Protein AF-0000000084930238 (afdb_homodimer)

Secondary structure (DSSP, 8-state):
-------HHHHHHHHHTT---B-HHHHHHHHHTT--EEEE---HHHHHHH-B-TTPEE--GGGHHHHH-TT-TT--TT---TT--EEEE-SSSSHHHHHHHHHHTTT-TT-EEBTTHHHHHHHTT---BPPPP--/-------HHHHHHHHHTT---B-HHHHHHHHHTT--EEEE---HHHHHHH-B-TTPEE--GGGHHHHH-TT-TT--TT---TT--EEEE-SSSSHHHHHHHHHHTTT-TT-EEBTTHHHHHHHTT---BPPPP--

Nearest PDB structures (foldseek):
  2hhg-assembly1_A  TM=8.631E-01  e=2.152E-12  Rhodopseudomonas palustris CGA009
  6mxv-assembly1_A  TM=8.198E-01  e=5.309E-11  Francisella tularensis subsp. tularensis SCHU S4
  3tp9-assembly1_B  TM=8.780E-01  e=3.633E-07  Alicyclobacillus acidocaldarius subsp. acidocaldarius DSM 446
  5ve4-assembly1_A  TM=8.099E-01  e=4.363E-06  Paraburkholderia phytofirmans PsJN
  1yt8-assembly1_A  TM=7.960E-01  e=1.840E-05  Pseudomonas aeruginosa

Organism: Streptomyces venezuelae (strain ATCC 10712 / CBS 650.69 / DSM 40230 / JCM 4526 / NBRC 13096 / PD 04745) (NCBI:txid953739)

Structure (mmCIF, N/CA/C/O backbone):
data_AF-0000000084930238-model_v1
#
loop_
_entity.id
_entity.type
_entity.pdbx_description
1 polymer 'Rhodanese-related sulfurtransferase'
#
loop_
_atom_site.group_PDB
_atom_site.id
_atom_site.type_symbol
_atom_site.label_atom_id
_atom_site.label_alt_id
_atom_site.label_comp_id
_atom_site.label_asym_id
_atom_site.label_entity_id
_atom_site.label_seq_id
_atom_site.pdbx_PDB_ins_code
_atom_site.Cartn_x
_atom_site.Cartn_y
_atom_site.Cartn_z
_atom_site.occupancy
_atom_site.B_iso_or_equiv
_atom_site.auth_seq_id
_atom_site.auth_comp_id
_atom_site.auth_asym_id
_atom_site.auth_atom_id
_atom_site.pdbx_PDB_model_num
ATOM 1 N N . MET A 1 1 ? -4.645 -22.859 14.453 1 37.03 1 MET A N 1
ATOM 2 C CA . MET A 1 1 ? -5.664 -21.953 14.984 1 37.03 1 MET A CA 1
ATOM 3 C C . MET A 1 1 ? -6.312 -21.156 13.859 1 37.03 1 MET A C 1
ATOM 5 O O . MET A 1 1 ? -5.629 -20.688 12.945 1 37.03 1 MET A O 1
ATOM 9 N N . SER A 1 2 ? -7.496 -21.484 13.539 1 46.19 2 SER A N 1
ATOM 10 C CA . SER A 1 2 ? -8.258 -20.906 12.438 1 46.19 2 SER A CA 1
ATOM 11 C C . SER A 1 2 ? -8.07 -19.391 12.375 1 46.19 2 SER A C 1
ATOM 13 O O . SER A 1 2 ? -8.336 -18.688 13.344 1 46.19 2 SER A O 1
ATOM 15 N N . GLU A 1 3 ? -7.121 -18.891 11.758 1 64 3 GLU A N 1
ATOM 16 C CA . GLU A 1 3 ? -6.945 -17.453 11.734 1 64 3 GLU A CA 1
ATOM 17 C C . GLU A 1 3 ? -8.258 -16.734 11.414 1 64 3 GLU A C 1
ATOM 19 O O . GLU A 1 3 ? -8.961 -17.125 10.477 1 64 3 GLU A O 1
ATOM 24 N N . ALA A 1 4 ? -8.82 -16 12.305 1 80 4 ALA A N 1
ATOM 25 C CA . ALA A 1 4 ? -10.109 -15.297 12.25 1 80 4 ALA A CA 1
ATOM 26 C C . ALA A 1 4 ? -10.297 -14.602 10.906 1 80 4 ALA A C 1
ATOM 28 O O . ALA A 1 4 ? -9.359 -14.023 10.359 1 80 4 ALA A O 1
ATOM 29 N N . ARG A 1 5 ? -11.328 -14.977 10.234 1 94.5 5 ARG A N 1
ATOM 30 C CA . ARG A 1 5 ? -11.789 -14.305 9.031 1 94.5 5 ARG A CA 1
ATOM 31 C C . ARG A 1 5 ? -12.516 -13.008 9.375 1 94.5 5 ARG A C 1
ATOM 33 O O . ARG A 1 5 ? -13.477 -13.016 10.141 1 94.5 5 ARG A O 1
ATOM 40 N N . VAL A 1 6 ? -11.93 -11.984 9 1 96.06 6 VAL A N 1
ATOM 41 C CA . VAL A 1 6 ? -12.484 -10.664 9.289 1 96.06 6 VAL A CA 1
ATOM 42 C C . VAL A 1 6 ? -12.68 -9.883 7.984 1 96.06 6 VAL A C 1
ATOM 44 O O . VAL A 1 6 ? -11.859 -9.992 7.066 1 96.06 6 VAL A O 1
ATOM 47 N N . GLY A 1 7 ? -13.852 -9.18 7.879 1 97.69 7 GLY A N 1
ATOM 48 C CA . GLY A 1 7 ? -14.031 -8.297 6.742 1 97.69 7 GLY A CA 1
ATOM 49 C C . GLY A 1 7 ? -13.219 -7.02 6.844 1 97.69 7 GLY A C 1
ATOM 50 O O . GLY A 1 7 ? -12.828 -6.613 7.938 1 97.69 7 GLY A O 1
ATOM 51 N N . ILE A 1 8 ? -13.016 -6.406 5.719 1 98.38 8 ILE A N 1
ATOM 52 C CA . ILE A 1 8 ? -12.156 -5.227 5.641 1 98.38 8 ILE A CA 1
ATOM 53 C C . ILE A 1 8 ? -12.75 -4.102 6.484 1 98.38 8 ILE A C 1
ATOM 55 O O . ILE A 1 8 ? -12.023 -3.33 7.105 1 98.38 8 ILE A O 1
ATOM 59 N N . ASP A 1 9 ? -14.078 -3.98 6.555 1 98 9 ASP A N 1
ATOM 60 C CA . ASP A 1 9 ? -14.695 -2.936 7.363 1 98 9 ASP A CA 1
ATOM 61 C C . ASP A 1 9 ? -14.375 -3.121 8.844 1 98 9 ASP A C 1
ATOM 63 O O . ASP A 1 9 ? -14.039 -2.158 9.539 1 98 9 ASP A O 1
ATOM 67 N N . GLU A 1 10 ? -14.461 -4.309 9.305 1 97.88 10 GLU A N 1
ATOM 68 C CA . GLU A 1 10 ? -14.133 -4.605 10.695 1 97.88 10 GLU A CA 1
ATOM 69 C C . GLU A 1 10 ? -12.648 -4.398 10.969 1 97.88 10 GLU A C 1
ATOM 71 O O . GLU A 1 10 ? -12.273 -3.818 11.992 1 97.88 10 GLU A O 1
ATOM 76 N N . LEU A 1 11 ? -11.766 -4.867 10.094 1 98.06 11 LEU A N 1
ATOM 77 C CA . LEU A 1 11 ? -10.328 -4.652 10.25 1 98.06 11 LEU A CA 1
ATOM 78 C C . LEU A 1 11 ? -10.008 -3.162 10.328 1 98.06 11 LEU A C 1
ATOM 80 O O . LEU A 1 11 ? -9.219 -2.732 11.172 1 98.06 11 LEU A O 1
ATOM 84 N N . LEU A 1 12 ? -10.625 -2.426 9.43 1 98.5 12 LEU A N 1
ATOM 85 C CA . LEU A 1 12 ? -10.414 -0.983 9.398 1 98.5 12 LEU A CA 1
ATOM 86 C C . LEU A 1 12 ? -10.812 -0.347 10.727 1 98.5 12 LEU A C 1
ATOM 88 O O . LEU A 1 12 ? -10.086 0.488 11.266 1 98.5 12 LEU A O 1
ATOM 92 N N . GLU A 1 13 ? -11.961 -0.731 11.234 1 98.25 13 GLU A N 1
ATOM 93 C CA . GLU A 1 13 ? -12.43 -0.205 12.516 1 98.25 13 GLU A CA 1
ATOM 94 C C . GLU A 1 13 ? -11.445 -0.537 13.633 1 98.25 13 GLU A C 1
ATOM 96 O O . GLU A 1 13 ? -11.172 0.304 14.492 1 98.25 13 GLU A O 1
ATOM 101 N N . ARG A 1 14 ? -10.945 -1.723 13.625 1 97.94 14 ARG A N 1
ATOM 102 C CA . ARG A 1 14 ? -9.969 -2.139 14.625 1 97.94 14 ARG A CA 1
ATOM 103 C C . ARG A 1 14 ? -8.711 -1.281 14.555 1 97.94 14 ARG A C 1
ATOM 105 O O . ARG A 1 14 ? -8.203 -0.828 15.586 1 97.94 14 ARG A O 1
ATOM 112 N N . VAL A 1 15 ? -8.227 -1.069 13.375 1 98.31 15 VAL A N 1
ATOM 113 C CA . VAL A 1 15 ? -7.02 -0.271 13.195 1 98.31 15 VAL A CA 1
ATOM 114 C C . VAL A 1 15 ? -7.277 1.168 13.633 1 98.31 15 VAL A C 1
ATOM 116 O O . VAL A 1 15 ? -6.48 1.752 14.367 1 98.31 15 VAL A O 1
ATOM 119 N N . ARG A 1 16 ? -8.43 1.741 13.312 1 98.62 16 ARG A N 1
ATOM 120 C CA . ARG A 1 16 ? -8.75 3.139 13.586 1 98.62 16 ARG A CA 1
ATOM 121 C C . ARG A 1 16 ? -8.969 3.371 15.07 1 98.62 16 ARG A C 1
ATOM 123 O O . ARG A 1 16 ? -8.82 4.492 15.562 1 98.62 16 ARG A O 1
ATOM 130 N N . SER A 1 17 ? -9.352 2.328 15.711 1 98.06 17 SER A N 1
ATOM 131 C CA . SER A 1 17 ? -9.594 2.459 17.141 1 98.06 17 SER A CA 1
ATOM 132 C C . SER A 1 17 ? -8.328 2.844 17.891 1 98.06 17 SER A C 1
ATOM 134 O O . SER A 1 17 ? -8.391 3.395 18.984 1 98.06 17 SER A O 1
ATOM 136 N N . GLY A 1 18 ? -7.152 2.59 17.297 1 97 18 GLY A N 1
ATOM 137 C CA . GLY A 1 18 ? -5.883 2.928 17.922 1 97 18 GLY A CA 1
ATOM 138 C C . GLY A 1 18 ? -5.273 4.207 17.375 1 97 18 GLY A C 1
ATOM 139 O O . GLY A 1 18 ? -4.133 4.539 17.703 1 97 18 GLY A O 1
ATOM 140 N N . LEU A 1 19 ? -6 4.926 16.562 1 98.19 19 LEU A N 1
ATOM 141 C CA . LEU A 1 19 ? -5.461 6.117 15.922 1 98.19 19 LEU A CA 1
ATOM 142 C C . LEU A 1 19 ? -6.223 7.363 16.359 1 98.19 19 LEU A C 1
ATOM 144 O O . LEU A 1 19 ? -7.438 7.312 16.578 1 98.19 19 LEU A O 1
ATOM 148 N N . ASP A 1 20 ? -5.527 8.438 16.625 1 98.06 20 ASP A N 1
ATOM 149 C CA . ASP A 1 20 ? -6.117 9.766 16.734 1 98.06 20 ASP A CA 1
ATOM 150 C C . ASP A 1 20 ? -6.121 10.484 15.391 1 98.06 20 ASP A C 1
ATOM 152 O O . ASP A 1 20 ? -5.246 11.312 15.125 1 98.06 20 ASP A O 1
ATOM 156 N N . ARG A 1 21 ? -7.105 10.164 14.633 1 98.81 21 ARG A N 1
ATOM 157 C CA . ARG A 1 21 ? -7.168 10.672 13.273 1 98.81 21 ARG A CA 1
ATOM 158 C C . ARG A 1 21 ? -7.453 12.172 13.258 1 98.81 21 ARG A C 1
ATOM 160 O O . ARG A 1 21 ? -8.031 12.711 14.211 1 98.81 21 ARG A O 1
ATOM 167 N N . ILE A 1 22 ? -7.027 12.789 12.172 1 98.94 22 ILE A N 1
ATOM 168 C CA . ILE A 1 22 ? -7.031 14.25 12.164 1 98.94 22 ILE A CA 1
ATOM 169 C C . ILE A 1 22 ? -7.918 14.758 11.031 1 98.94 22 ILE A C 1
ATOM 171 O O . ILE A 1 22 ? -7.914 14.203 9.938 1 98.94 22 ILE A O 1
ATOM 175 N N . GLU A 1 23 ? -8.68 15.844 11.281 1 98.94 23 GLU A N 1
ATOM 176 C CA . GLU A 1 23 ? -9.531 16.484 10.297 1 98.94 23 GLU A CA 1
ATOM 177 C C . GLU A 1 23 ? -8.711 17.344 9.328 1 98.94 23 GLU A C 1
ATOM 179 O O . GLU A 1 23 ? -7.621 17.797 9.672 1 98.94 23 GLU A O 1
ATOM 184 N N . PRO A 1 24 ? -9.312 17.594 8.188 1 98.94 24 PRO A N 1
ATOM 185 C CA . PRO A 1 24 ? -8.57 18.328 7.156 1 98.94 24 PRO A CA 1
ATOM 186 C C . PRO A 1 24 ? -8.07 19.688 7.641 1 98.94 24 PRO A C 1
ATOM 188 O O . PRO A 1 24 ? -6.891 20 7.488 1 98.94 24 PRO A O 1
ATOM 191 N N . ARG A 1 25 ? -8.844 20.484 8.242 1 98.88 25 ARG A N 1
ATOM 192 C CA . ARG A 1 25 ? -8.445 21.828 8.641 1 98.88 25 ARG A CA 1
ATOM 193 C C . ARG A 1 25 ? -7.34 21.781 9.695 1 98.88 25 ARG A C 1
ATOM 195 O O . ARG A 1 25 ? -6.363 22.531 9.609 1 98.88 25 ARG A O 1
ATOM 202 N N . ALA A 1 26 ? -7.488 20.906 10.664 1 98.94 26 ALA A N 1
ATOM 203 C CA . ALA A 1 26 ? -6.457 20.75 11.688 1 98.94 26 ALA A CA 1
ATOM 204 C C . ALA A 1 26 ? -5.141 20.281 11.07 1 98.94 26 ALA A C 1
ATOM 206 O O . ALA A 1 26 ? -4.066 20.75 11.453 1 98.94 26 ALA A O 1
ATOM 207 N N . ALA A 1 27 ? -5.234 19.375 10.133 1 98.94 27 ALA A N 1
ATOM 208 C CA . ALA A 1 27 ? -4.039 18.891 9.43 1 98.94 27 ALA A CA 1
ATOM 209 C C . ALA A 1 27 ? -3.359 20.031 8.672 1 98.94 27 ALA A C 1
ATOM 211 O O . ALA A 1 27 ? -2.133 20.156 8.695 1 98.94 27 ALA A O 1
ATOM 212 N N . TYR A 1 28 ? -4.195 20.812 8.008 1 98.94 28 TYR A N 1
ATOM 213 C CA . TYR A 1 28 ? -3.678 21.953 7.254 1 98.94 28 TYR A CA 1
ATOM 214 C C . TYR A 1 28 ? -2.949 22.922 8.172 1 98.94 28 TYR A C 1
ATOM 216 O O . TYR A 1 28 ? -1.838 23.359 7.863 1 98.94 28 TYR A O 1
ATOM 224 N N . GLU A 1 29 ? -3.535 23.266 9.242 1 98.88 29 GLU A N 1
ATOM 225 C CA . GLU A 1 29 ? -2.939 24.203 10.203 1 98.88 29 GLU A CA 1
ATOM 226 C C . GLU A 1 29 ? -1.633 23.641 10.766 1 98.88 29 GLU A C 1
ATOM 228 O O . GLU A 1 29 ? -0.65 24.375 10.898 1 98.88 29 GLU A O 1
ATOM 233 N N . ALA A 1 30 ? -1.618 22.391 11.125 1 98.75 30 ALA A N 1
ATOM 234 C CA . ALA A 1 30 ? -0.407 21.75 11.633 1 98.75 30 ALA A CA 1
ATOM 235 C C . ALA A 1 30 ? 0.708 21.781 10.586 1 98.75 30 ALA A C 1
ATOM 237 O O . ALA A 1 30 ? 1.867 22.047 10.922 1 98.75 30 ALA A O 1
ATOM 238 N N . TYR A 1 31 ? 0.333 21.531 9.32 1 98.69 31 TYR A N 1
ATOM 239 C CA . TYR A 1 31 ? 1.305 21.578 8.234 1 98.69 31 TYR A CA 1
ATOM 240 C C . TYR A 1 31 ? 1.88 22.969 8.062 1 98.69 31 TYR A C 1
ATOM 242 O O . TYR A 1 31 ? 3.1 23.141 7.984 1 98.69 31 TYR A O 1
ATOM 250 N N . GLU A 1 32 ? 1.027 23.953 8.047 1 98.56 32 GLU A N 1
ATOM 251 C CA . GLU A 1 32 ? 1.448 25.328 7.852 1 98.56 32 GLU A CA 1
ATOM 252 C C . GLU A 1 32 ? 2.377 25.781 8.977 1 98.56 32 GLU A C 1
ATOM 254 O O . GLU A 1 32 ? 3.299 26.578 8.742 1 98.56 32 GLU A O 1
ATOM 259 N N . ALA A 1 33 ? 2.115 25.312 10.117 1 98.5 33 ALA A N 1
ATOM 260 C CA . ALA A 1 33 ? 2.916 25.672 11.281 1 98.5 33 ALA A CA 1
ATOM 261 C C . ALA A 1 33 ? 4.25 24.938 11.281 1 98.5 33 ALA A C 1
ATOM 263 O O . ALA A 1 33 ? 5.113 25.203 12.125 1 98.5 33 ALA A O 1
ATOM 264 N N . GLY A 1 34 ? 4.473 23.969 10.391 1 97.75 34 GLY A N 1
ATOM 265 C CA . GLY A 1 34 ? 5.688 23.188 10.344 1 97.75 34 GLY A CA 1
ATOM 266 C C . GLY A 1 34 ? 5.691 22.031 11.328 1 97.75 34 GLY A C 1
ATOM 267 O O . GLY A 1 34 ? 6.738 21.438 11.602 1 97.75 34 GLY A O 1
ATOM 268 N N . ASP A 1 35 ? 4.477 21.641 11.828 1 97.88 35 ASP A N 1
ATOM 269 C CA . ASP A 1 35 ? 4.371 20.656 12.906 1 97.88 35 ASP A CA 1
ATOM 270 C C . ASP A 1 35 ? 4.012 19.281 12.359 1 97.88 35 ASP A C 1
ATOM 272 O O . ASP A 1 35 ? 4.02 18.297 13.102 1 97.88 35 ASP A O 1
ATOM 276 N N . ALA A 1 36 ? 3.641 19.203 11.109 1 98.56 36 ALA A N 1
ATOM 277 C CA . ALA A 1 36 ? 3.227 17.922 10.547 1 98.56 36 ALA A CA 1
ATOM 278 C C . ALA A 1 36 ? 3.709 17.781 9.102 1 98.56 36 ALA A C 1
ATOM 280 O O . ALA A 1 36 ? 3.742 18.75 8.352 1 98.56 36 ALA A O 1
ATOM 281 N N . LEU A 1 37 ? 4.152 16.594 8.742 1 98.88 37 LEU A N 1
ATOM 282 C CA . LEU A 1 37 ? 4.414 16.203 7.363 1 98.88 37 LEU A CA 1
ATOM 283 C C . LEU A 1 37 ? 3.188 15.547 6.742 1 98.88 37 LEU A C 1
ATOM 285 O O . LEU A 1 37 ? 2.65 14.578 7.285 1 98.88 37 LEU A O 1
ATOM 289 N N . LEU A 1 38 ? 2.631 16.078 5.676 1 98.94 38 LEU A N 1
ATOM 290 C CA . LEU A 1 38 ? 1.569 15.438 4.902 1 98.94 38 LEU A CA 1
ATOM 291 C C . LEU A 1 38 ? 2.148 14.469 3.879 1 98.94 38 LEU A C 1
ATOM 293 O O . LEU A 1 38 ? 3.086 14.812 3.156 1 98.94 38 LEU A O 1
ATOM 297 N N . VAL A 1 39 ? 1.688 13.258 3.881 1 99 39 VAL A N 1
ATOM 298 C CA . VAL A 1 39 ? 2.145 12.25 2.936 1 99 39 VAL A CA 1
ATOM 299 C C . VAL A 1 39 ? 0.966 11.758 2.098 1 99 39 VAL A C 1
ATOM 301 O O . VAL A 1 39 ? 0.017 11.172 2.633 1 99 39 VAL A O 1
ATOM 304 N N . ASP A 1 40 ? 0.992 12.008 0.832 1 98.94 40 ASP A N 1
ATOM 305 C CA . ASP A 1 40 ? -0.028 11.594 -0.127 1 98.94 40 ASP A CA 1
ATOM 306 C C . ASP A 1 40 ? 0.326 10.25 -0.763 1 98.94 40 ASP A C 1
ATOM 308 O O . ASP A 1 40 ? 1.251 10.164 -1.573 1 98.94 40 ASP A O 1
ATOM 312 N N . THR A 1 41 ? -0.506 9.219 -0.485 1 98.94 41 THR A N 1
ATOM 313 C CA . THR A 1 41 ? -0.176 7.871 -0.943 1 98.94 41 THR A CA 1
ATOM 314 C C . THR A 1 41 ? -1.007 7.496 -2.168 1 98.94 41 THR A C 1
ATOM 316 O O . THR A 1 41 ? -0.971 6.352 -2.623 1 98.94 41 THR A O 1
ATOM 319 N N . ARG A 1 42 ? -1.807 8.383 -2.699 1 98.88 42 ARG A N 1
ATOM 320 C CA . ARG A 1 42 ? -2.6 8.109 -3.895 1 98.88 42 ARG A CA 1
ATOM 321 C C . ARG A 1 42 ? -1.704 7.742 -5.074 1 98.88 42 ARG A C 1
ATOM 323 O O . ARG A 1 42 ? -0.59 8.258 -5.195 1 98.88 42 ARG A O 1
ATOM 330 N N . TYR A 1 43 ? -2.178 6.812 -5.824 1 98.31 43 TYR A N 1
ATOM 331 C CA . TYR A 1 43 ? -1.444 6.531 -7.055 1 98.31 43 TYR A CA 1
ATOM 332 C C . TYR A 1 43 ? -1.621 7.656 -8.062 1 98.31 43 TYR A C 1
ATOM 334 O O . TYR A 1 43 ? -2.516 8.492 -7.922 1 98.31 43 TYR A O 1
ATOM 342 N N . ALA A 1 44 ? -0.857 7.684 -9.07 1 98.19 44 ALA A N 1
ATOM 343 C CA . ALA A 1 44 ? -0.667 8.812 -9.977 1 98.19 44 ALA A CA 1
ATOM 344 C C . ALA A 1 44 ? -1.971 9.18 -10.68 1 98.19 44 ALA A C 1
ATOM 346 O O . ALA A 1 44 ? -2.283 10.359 -10.852 1 98.19 44 ALA A O 1
ATOM 347 N N . ALA A 1 45 ? -2.75 8.211 -11.109 1 97.88 45 ALA A N 1
ATOM 348 C CA . ALA A 1 45 ? -3.971 8.477 -11.867 1 97.88 45 ALA A CA 1
ATOM 349 C C . ALA A 1 45 ? -4.93 9.352 -11.062 1 97.88 45 ALA A C 1
ATOM 351 O O . ALA A 1 45 ? -5.582 10.242 -11.617 1 97.88 45 ALA A O 1
ATOM 352 N N . LEU A 1 46 ? -5.023 9.125 -9.773 1 98.56 46 LEU A N 1
ATOM 353 C CA . LEU A 1 46 ? -5.902 9.914 -8.906 1 98.56 46 LEU A CA 1
ATOM 354 C C . LEU A 1 46 ? -5.367 11.328 -8.734 1 98.56 46 LEU A C 1
ATOM 356 O O . LEU A 1 46 ? -6.137 12.297 -8.734 1 98.56 46 LEU A O 1
ATOM 360 N N . ARG A 1 47 ? -4.066 11.461 -8.562 1 98.44 47 ARG A N 1
ATOM 361 C CA . ARG A 1 47 ? -3.447 12.773 -8.422 1 98.44 47 ARG A CA 1
ATOM 362 C C . ARG A 1 47 ? -3.584 13.586 -9.711 1 98.44 47 ARG A C 1
ATOM 364 O O . ARG A 1 47 ? -3.848 14.789 -9.664 1 98.44 47 ARG A O 1
ATOM 371 N N . GLU A 1 48 ? -3.387 12.906 -10.812 1 97.56 48 GLU A N 1
ATOM 372 C CA . GLU A 1 48 ? -3.527 13.57 -12.109 1 97.56 48 GLU A CA 1
ATOM 373 C C . GLU A 1 48 ? -4.969 14.016 -12.352 1 97.56 48 GLU A C 1
ATOM 375 O O . GLU A 1 48 ? -5.207 15.055 -12.961 1 97.56 48 GLU A O 1
ATOM 380 N N . ARG A 1 49 ? -5.855 13.266 -11.859 1 97.62 49 ARG A N 1
ATOM 381 C CA . ARG A 1 49 ? -7.27 13.555 -12.055 1 97.62 49 ARG A CA 1
ATOM 382 C C . ARG A 1 49 ? -7.734 14.664 -11.117 1 97.62 49 ARG A C 1
ATOM 384 O O . ARG A 1 49 ? -8.43 15.594 -11.539 1 97.62 49 ARG A O 1
ATOM 391 N N . ASP A 1 50 ? -7.309 14.594 -9.852 1 97.94 50 ASP A N 1
ATOM 392 C CA . ASP A 1 50 ? -7.988 15.398 -8.836 1 97.94 50 ASP A CA 1
ATOM 393 C C . ASP A 1 50 ? -7.082 16.516 -8.32 1 97.94 50 ASP A C 1
ATOM 395 O O . ASP A 1 50 ? -7.547 17.438 -7.648 1 97.94 50 ASP A O 1
ATOM 399 N N . GLY A 1 51 ? -5.793 16.359 -8.594 1 98.5 51 GLY A N 1
ATOM 400 C CA . GLY A 1 51 ? -4.879 17.391 -8.125 1 98.5 51 GLY A CA 1
ATOM 401 C C . GLY A 1 51 ? -4.047 16.953 -6.93 1 98.5 51 GLY A C 1
ATOM 402 O O . GLY A 1 51 ? -4.141 15.812 -6.492 1 98.5 51 GLY A O 1
ATOM 403 N N . LEU A 1 52 ? -3.16 17.891 -6.543 1 98.62 52 LEU A N 1
ATOM 404 C CA . LEU A 1 52 ? -2.211 17.625 -5.469 1 98.62 52 LEU A CA 1
ATOM 405 C C . LEU A 1 52 ? -2.438 18.578 -4.297 1 98.62 52 LEU A C 1
ATOM 407 O O . LEU A 1 52 ? -2.957 19.688 -4.484 1 98.62 52 LEU A O 1
ATOM 411 N N . ILE A 1 53 ? -2.104 18.141 -3.111 1 98.81 53 ILE A N 1
ATOM 412 C CA . ILE A 1 53 ? -1.998 19.047 -1.974 1 98.81 53 ILE A CA 1
ATOM 413 C C . ILE A 1 53 ? -0.625 19.703 -1.971 1 98.81 53 ILE A C 1
ATOM 415 O O . ILE A 1 53 ? 0.402 19.031 -1.894 1 98.81 53 ILE A O 1
ATOM 419 N N . PRO A 1 54 ? -0.592 21.062 -2.09 1 98.5 54 PRO A N 1
ATOM 420 C CA . PRO A 1 54 ? 0.714 21.719 -2.113 1 98.5 54 PRO A CA 1
ATOM 421 C C . PRO A 1 54 ? 1.572 21.375 -0.898 1 98.5 54 PRO A C 1
ATOM 423 O O . PRO A 1 54 ? 1.098 21.453 0.238 1 98.5 54 PRO A O 1
ATOM 426 N N . GLY A 1 55 ? 2.809 20.969 -1.133 1 98 55 GLY A N 1
ATOM 427 C CA . GLY A 1 55 ? 3.752 20.719 -0.054 1 98 55 GLY A CA 1
ATOM 428 C C . GLY A 1 55 ? 3.701 19.297 0.464 1 98 55 GLY A C 1
ATOM 429 O O . GLY A 1 55 ? 4.602 18.859 1.184 1 98 55 GLY A O 1
ATOM 430 N N . ALA A 1 56 ? 2.658 18.547 0.141 1 98.88 56 ALA A N 1
ATOM 431 C CA . ALA A 1 56 ? 2.578 17.156 0.579 1 98.88 56 ALA A CA 1
ATOM 432 C C . ALA A 1 56 ? 3.641 16.297 -0.108 1 98.88 56 ALA A C 1
ATOM 434 O O . ALA A 1 56 ? 3.916 16.484 -1.297 1 98.88 56 ALA A O 1
ATOM 435 N N . LEU A 1 57 ? 4.258 15.406 0.656 1 98.88 57 LEU A N 1
ATOM 436 C CA . LEU A 1 57 ? 5.168 14.414 0.088 1 98.88 57 LEU A CA 1
ATOM 437 C C . LEU A 1 57 ? 4.398 13.305 -0.609 1 98.88 57 LEU A C 1
ATOM 439 O O . LEU A 1 57 ? 3.615 12.594 0.026 1 98.88 57 LEU A O 1
ATOM 443 N N . VAL A 1 58 ? 4.57 13.133 -1.884 1 98.81 58 VAL A N 1
ATOM 444 C CA . VAL A 1 58 ? 3.922 12.062 -2.643 1 98.81 58 VAL A CA 1
ATOM 445 C C . VAL A 1 58 ? 4.75 10.789 -2.551 1 98.81 58 VAL A C 1
ATOM 447 O O . VAL A 1 58 ? 5.93 10.773 -2.91 1 98.81 58 VAL A O 1
ATOM 450 N N . VAL A 1 59 ? 4.156 9.719 -2.031 1 98.81 59 VAL A N 1
ATOM 451 C CA . VAL A 1 59 ? 4.828 8.438 -1.902 1 98.81 59 VAL A CA 1
ATOM 452 C C . VAL A 1 59 ? 3.875 7.309 -2.305 1 98.81 59 VAL A C 1
ATOM 454 O O . VAL A 1 59 ? 2.834 7.117 -1.674 1 98.81 59 VAL A O 1
ATOM 457 N N . GLU A 1 60 ? 4.23 6.582 -3.395 1 98.62 60 GLU A N 1
ATOM 458 C CA . GLU A 1 60 ? 3.451 5.387 -3.697 1 98.62 60 GLU A CA 1
ATOM 459 C C . GLU A 1 60 ? 3.414 4.434 -2.506 1 98.62 60 GLU A C 1
ATOM 461 O O . GLU A 1 60 ? 4.426 4.234 -1.832 1 98.62 60 GLU A O 1
ATOM 466 N N . ARG A 1 61 ? 2.252 3.822 -2.285 1 98.69 61 ARG A N 1
ATOM 467 C CA . ARG A 1 61 ? 2.059 3.031 -1.075 1 98.69 61 ARG A CA 1
ATOM 468 C C . ARG A 1 61 ? 3.104 1.926 -0.97 1 98.69 61 ARG A C 1
ATOM 470 O O . ARG A 1 61 ? 3.572 1.609 0.126 1 98.69 61 ARG A O 1
ATOM 477 N N . ASN A 1 62 ? 3.516 1.323 -2.055 1 98.75 62 ASN A N 1
ATOM 478 C CA . ASN A 1 62 ? 4.523 0.268 -2.027 1 98.75 62 ASN A CA 1
ATOM 479 C C . ASN A 1 62 ? 5.863 0.784 -1.511 1 98.75 62 ASN A C 1
ATOM 481 O O . ASN A 1 62 ? 6.719 -0.001 -1.099 1 98.75 62 ASN A O 1
ATOM 485 N N . GLU A 1 63 ? 6.117 2.078 -1.554 1 98.75 63 GLU A N 1
ATOM 486 C CA . GLU A 1 63 ? 7.398 2.654 -1.157 1 98.75 63 GLU A CA 1
ATOM 487 C C . GLU A 1 63 ? 7.324 3.254 0.244 1 98.75 63 GLU A C 1
ATOM 489 O O . GLU A 1 63 ? 8.344 3.666 0.803 1 98.75 63 GLU A O 1
ATOM 494 N N . LEU A 1 64 ? 6.195 3.271 0.841 1 98.88 64 LEU A N 1
ATOM 495 C CA . LEU A 1 64 ? 5.879 4.105 1.996 1 98.88 64 LEU A CA 1
ATOM 496 C C . LEU A 1 64 ? 6.82 3.801 3.158 1 98.88 64 LEU A C 1
ATOM 498 O O . LEU A 1 64 ? 7.496 4.699 3.666 1 98.88 64 LEU A O 1
ATOM 502 N N . GLU A 1 65 ? 6.941 2.525 3.541 1 98.75 65 GLU A N 1
ATOM 503 C CA . GLU A 1 65 ? 7.73 2.17 4.715 1 98.75 65 GLU A CA 1
ATOM 504 C C . GLU A 1 65 ? 9.211 2.477 4.5 1 98.75 65 GLU A C 1
ATOM 506 O O . GLU A 1 65 ? 9.891 2.947 5.414 1 98.75 65 GLU A O 1
ATOM 511 N N . TRP A 1 66 ? 9.695 2.311 3.342 1 98.81 66 TRP A N 1
ATOM 512 C CA . TRP A 1 66 ? 11.102 2.547 3.029 1 98.81 66 TRP A CA 1
ATOM 513 C C . TRP A 1 66 ? 11.406 4.043 3.008 1 98.81 66 TRP A C 1
ATOM 515 O O . TRP A 1 66 ? 12.484 4.469 3.443 1 98.81 66 TRP A O 1
ATOM 525 N N . ARG A 1 67 ? 10.5 4.828 2.523 1 98.88 67 ARG A N 1
ATOM 526 C CA . ARG A 1 67 ? 10.727 6.266 2.396 1 98.88 67 ARG A CA 1
ATOM 527 C C . ARG A 1 67 ? 10.578 6.961 3.744 1 98.88 67 ARG A C 1
ATOM 529 O O . ARG A 1 67 ? 11.125 8.047 3.955 1 98.88 67 ARG A O 1
ATOM 536 N N . LEU A 1 68 ? 9.805 6.324 4.68 1 98.75 68 LEU A N 1
ATOM 537 C CA . LEU A 1 68 ? 9.508 7.047 5.914 1 98.75 68 LEU A CA 1
ATOM 538 C C . LEU A 1 68 ? 10.273 6.441 7.09 1 98.75 68 LEU A C 1
ATOM 540 O O . LEU A 1 68 ? 10.188 6.949 8.211 1 98.75 68 LEU A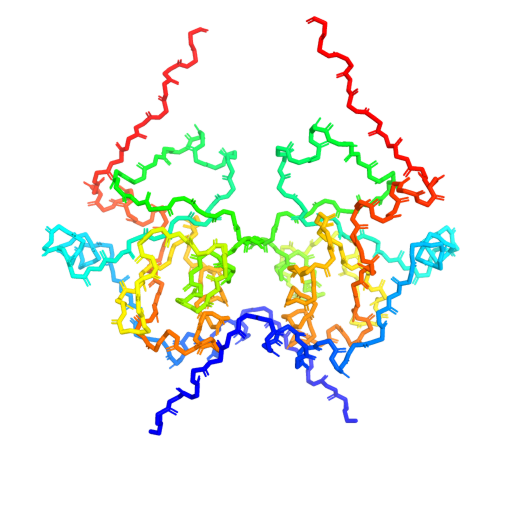 O 1
ATOM 544 N N . ASP A 1 69 ? 11.055 5.359 6.879 1 98.62 69 ASP A N 1
ATOM 545 C CA . ASP A 1 69 ? 11.914 4.812 7.926 1 98.62 69 ASP A CA 1
ATOM 546 C C . ASP A 1 69 ? 13.094 5.746 8.211 1 98.62 69 ASP A C 1
ATOM 548 O O . ASP A 1 69 ? 14.023 5.84 7.418 1 98.62 69 ASP A O 1
ATOM 552 N N . PRO A 1 70 ? 13.062 6.301 9.445 1 97.62 70 PRO A N 1
ATOM 553 C CA . PRO A 1 70 ? 14.148 7.242 9.727 1 97.62 70 PRO A CA 1
ATOM 554 C C . PRO A 1 70 ? 15.516 6.566 9.758 1 97.62 70 PRO A C 1
ATOM 556 O O . PRO A 1 70 ? 16.547 7.242 9.664 1 97.62 70 PRO A O 1
ATOM 559 N N . GLN A 1 71 ? 15.562 5.262 9.773 1 97.06 71 GLN A N 1
ATOM 560 C CA . GLN A 1 71 ? 16.812 4.523 9.867 1 97.06 71 GLN A CA 1
ATOM 561 C C . GLN A 1 71 ? 17.203 3.932 8.516 1 97.06 71 GLN A C 1
ATOM 563 O O . GLN A 1 71 ? 18.266 3.303 8.398 1 97.06 71 GLN A O 1
ATOM 568 N N . GLY A 1 72 ? 16.344 4.109 7.605 1 96.81 72 GLY A N 1
ATOM 569 C CA . GLY A 1 72 ? 16.516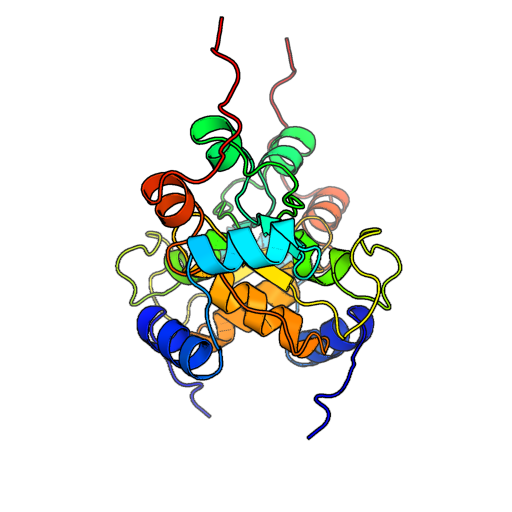 3.404 6.344 1 96.81 72 GLY A CA 1
ATOM 570 C C . GLY A 1 72 ? 17.469 4.105 5.391 1 96.81 72 GLY A C 1
ATOM 571 O O . GLY A 1 72 ? 17.625 5.328 5.457 1 96.81 72 GLY A O 1
ATOM 572 N N . SER A 1 73 ? 17.984 3.379 4.473 1 96.06 73 SER A N 1
ATOM 573 C CA . SER A 1 73 ? 18.922 3.912 3.492 1 96.06 73 SER A CA 1
ATOM 574 C C . SER A 1 73 ? 18.203 4.582 2.332 1 96.06 73 SER A C 1
ATOM 576 O O . SER A 1 73 ? 18.812 5.305 1.541 1 96.06 73 SER A O 1
ATOM 578 N N . HIS A 1 74 ? 16.906 4.402 2.207 1 97.06 74 HIS A N 1
ATOM 579 C CA . HIS A 1 74 ? 16.141 4.953 1.098 1 97.06 74 HIS A CA 1
ATOM 580 C C . HIS A 1 74 ? 15.133 5.984 1.587 1 97.06 74 HIS A C 1
ATOM 582 O O . HIS A 1 74 ? 14.156 6.289 0.888 1 97.06 74 HIS A O 1
ATOM 588 N N . ARG A 1 75 ? 15.32 6.488 2.773 1 98.06 75 ARG A N 1
ATOM 589 C CA . ARG A 1 75 ? 14.359 7.402 3.391 1 98.06 75 ARG A CA 1
ATOM 590 C C . ARG A 1 75 ? 14.297 8.727 2.633 1 98.06 75 ARG A C 1
ATOM 592 O O . ARG A 1 75 ? 15.289 9.156 2.043 1 98.06 75 ARG A O 1
ATOM 599 N N . ALA A 1 76 ? 13.164 9.312 2.588 1 98.56 76 ALA A N 1
ATOM 600 C CA . ALA A 1 76 ? 13.023 10.688 2.119 1 98.56 76 ALA A CA 1
ATOM 601 C C . ALA A 1 76 ? 13.734 11.656 3.049 1 98.56 76 ALA A C 1
ATOM 603 O O . ALA A 1 76 ? 13.883 11.391 4.246 1 98.56 76 ALA A O 1
ATOM 604 N N . PRO A 1 77 ? 14.156 12.797 2.525 1 98.06 77 PRO A N 1
ATOM 605 C CA . PRO A 1 77 ? 14.789 13.805 3.375 1 98.06 77 PRO A CA 1
ATOM 606 C C . PRO A 1 77 ? 13.898 14.258 4.527 1 98.06 77 PRO A C 1
ATOM 608 O O . PRO A 1 77 ? 14.398 14.633 5.59 1 98.06 77 PRO A O 1
ATOM 611 N N . GLU A 1 78 ? 12.602 14.172 4.383 1 97.94 78 GLU A N 1
ATOM 612 C CA . GLU A 1 78 ? 11.633 14.617 5.379 1 97.94 78 GLU A CA 1
ATOM 613 C C . GLU A 1 78 ? 11.555 13.641 6.551 1 97.94 78 GLU A C 1
ATOM 615 O O . GLU A 1 78 ? 11.062 13.992 7.625 1 97.94 78 GLU A O 1
ATOM 620 N N . ALA A 1 79 ? 11.961 12.383 6.309 1 97.75 79 ALA A N 1
ATOM 621 C CA . ALA A 1 79 ? 11.883 11.352 7.34 1 97.75 79 ALA A CA 1
ATOM 622 C C . ALA A 1 79 ? 13.078 11.43 8.289 1 97.75 79 ALA A C 1
ATOM 624 O O . ALA A 1 79 ? 13.938 10.555 8.281 1 97.75 79 ALA A O 1
ATOM 625 N N . THR A 1 80 ? 13.07 12.359 9.227 1 96.38 80 THR A N 1
ATOM 626 C CA . THR A 1 80 ? 14.273 12.75 9.953 1 96.38 80 THR A CA 1
ATOM 627 C C . THR A 1 80 ? 14.391 11.969 11.258 1 96.38 80 THR A C 1
ATOM 629 O O . THR A 1 80 ? 15.492 11.742 11.75 1 96.38 80 THR A O 1
ATOM 632 N N . ASP A 1 81 ? 13.289 11.703 11.859 1 95.94 81 ASP A N 1
ATOM 633 C CA . ASP A 1 81 ? 13.328 11 13.141 1 95.94 81 ASP A CA 1
ATOM 634 C C . ASP A 1 81 ? 11.969 10.383 13.469 1 95.94 81 ASP A C 1
ATOM 636 O O . ASP A 1 81 ? 10.977 10.641 12.789 1 95.94 81 ASP A O 1
ATOM 640 N N . HIS A 1 82 ? 11.93 9.562 14.531 1 97.19 82 HIS A N 1
ATOM 641 C CA . HIS A 1 82 ? 10.75 8.781 14.898 1 97.19 82 HIS A CA 1
ATOM 642 C C . HIS A 1 82 ? 9.695 9.664 15.57 1 97.19 82 HIS A C 1
ATOM 644 O O . HIS A 1 82 ? 8.555 9.234 15.75 1 97.19 82 HIS A O 1
ATOM 650 N N . ASP A 1 83 ? 10 10.898 15.883 1 96.5 83 ASP A N 1
ATOM 651 C CA . ASP A 1 83 ? 9.047 11.773 16.562 1 96.5 83 ASP A CA 1
ATOM 652 C C . ASP A 1 83 ? 8.312 12.664 15.555 1 96.5 83 ASP A C 1
ATOM 654 O O . ASP A 1 83 ? 7.453 13.461 15.945 1 96.5 83 ASP A O 1
ATOM 658 N N . LEU A 1 84 ? 8.641 12.523 14.273 1 96.75 84 LEU A N 1
ATOM 659 C CA . LEU A 1 84 ? 7.965 13.273 13.211 1 96.75 84 LEU A CA 1
ATOM 660 C C . LEU A 1 84 ? 6.465 13 13.234 1 96.75 84 LEU A C 1
ATOM 662 O O . LEU A 1 84 ? 6.035 11.852 13.32 1 96.75 84 LEU A O 1
ATOM 666 N N . ARG A 1 85 ? 5.648 14.055 13.273 1 98.25 85 ARG A N 1
ATOM 667 C CA . ARG A 1 85 ? 4.215 13.883 13.078 1 98.25 85 ARG A CA 1
ATOM 668 C C . ARG A 1 85 ? 3.879 13.711 11.602 1 98.25 85 ARG A C 1
ATOM 670 O O . ARG A 1 85 ? 3.984 14.656 10.82 1 98.25 85 ARG A O 1
ATOM 677 N N . VAL A 1 86 ? 3.557 12.539 11.258 1 98.88 86 VAL A N 1
ATOM 678 C CA . VAL A 1 86 ? 3.229 12.203 9.875 1 98.88 86 VAL A CA 1
ATOM 679 C C . VAL A 1 86 ? 1.718 12.047 9.727 1 98.88 86 VAL A C 1
ATOM 681 O O . VAL A 1 86 ? 1.086 11.297 10.477 1 98.88 86 VAL A O 1
ATOM 684 N N . VAL A 1 87 ? 1.112 12.781 8.828 1 98.94 87 VAL A N 1
ATOM 685 C CA . VAL A 1 87 ? -0.291 12.625 8.461 1 98.94 87 VAL A CA 1
ATOM 686 C C . VAL A 1 87 ? -0.393 12.008 7.066 1 98.94 87 VAL A C 1
ATOM 688 O O . VAL A 1 87 ? -0.082 12.664 6.066 1 98.94 87 VAL A O 1
ATOM 691 N N . VAL A 1 88 ? -0.807 10.789 7.035 1 99 88 VAL A N 1
ATOM 692 C CA . VAL A 1 88 ? -0.918 10.047 5.781 1 99 88 VAL A CA 1
ATOM 693 C C . VAL A 1 88 ? -2.32 10.219 5.203 1 99 88 VAL A C 1
ATOM 695 O O . VAL A 1 88 ? -3.311 10.203 5.941 1 99 88 VAL A O 1
ATOM 698 N N . LEU A 1 89 ? -2.416 10.406 3.934 1 98.94 89 LEU A N 1
ATOM 699 C CA . LEU A 1 89 ? -3.736 10.43 3.312 1 98.94 89 LEU A CA 1
ATOM 700 C C . LEU A 1 89 ? -3.77 9.547 2.07 1 98.94 89 LEU A C 1
ATOM 702 O O . LEU A 1 89 ? -2.754 9.391 1.389 1 98.94 89 LEU A O 1
ATOM 706 N N . CYS A 1 90 ? -4.875 8.938 1.838 1 98.94 90 CYS A N 1
ATOM 707 C CA . CYS A 1 90 ? -5.285 8.375 0.555 1 98.94 90 CYS A CA 1
ATOM 708 C C . CYS A 1 90 ? -6.445 9.172 -0.037 1 98.94 90 CYS A C 1
ATOM 710 O O . CYS A 1 90 ? -6.598 10.359 0.239 1 98.94 90 CYS A O 1
ATOM 712 N N . ASN A 1 91 ? -7.156 8.508 -0.972 1 98.88 91 ASN A N 1
ATOM 713 C CA . ASN A 1 91 ? -8.172 9.266 -1.692 1 98.88 91 ASN A CA 1
ATOM 714 C C . ASN A 1 91 ? -9.375 9.57 -0.806 1 98.88 91 ASN A C 1
ATOM 716 O O . ASN A 1 91 ? -9.914 10.68 -0.838 1 98.88 91 ASN A O 1
ATOM 720 N N . GLU A 1 92 ? -9.742 8.57 0.065 1 98.75 92 GLU A N 1
ATOM 721 C CA . GLU A 1 92 ? -11.016 8.703 0.765 1 98.75 92 GLU A CA 1
ATOM 722 C C . GLU A 1 92 ? -10.859 8.438 2.26 1 98.75 92 GLU A C 1
ATOM 724 O O . GLU A 1 92 ? -11.844 8.375 2.994 1 98.75 92 GLU A O 1
ATOM 729 N N . GLY A 1 93 ? -9.664 8.266 2.73 1 98.75 93 GLY A N 1
ATOM 730 C CA . GLY A 1 93 ? -9.406 8.164 4.16 1 98.75 93 GLY A CA 1
ATOM 731 C C . GLY A 1 93 ? -9.562 6.754 4.695 1 98.75 93 GLY A C 1
ATOM 732 O O . GLY A 1 93 ? -9.859 6.562 5.879 1 98.75 93 GLY A O 1
ATOM 733 N N . TYR A 1 94 ? -9.352 5.699 3.844 1 98.69 94 TYR A N 1
ATOM 734 C CA . TYR A 1 94 ? -9.469 4.312 4.285 1 98.69 94 TYR A CA 1
ATOM 735 C C . TYR A 1 94 ? -8.102 3.633 4.301 1 98.69 94 TYR A C 1
ATOM 737 O O . TYR A 1 94 ? -7.535 3.389 5.367 1 98.69 94 TYR A O 1
ATOM 745 N N . ALA A 1 95 ? -7.52 3.457 3.129 1 98.75 95 ALA A N 1
ATOM 746 C CA . ALA A 1 95 ? -6.25 2.746 3.004 1 98.75 95 ALA A CA 1
ATOM 747 C C . ALA A 1 95 ? -5.16 3.428 3.828 1 98.75 95 ALA A C 1
ATOM 749 O O . ALA A 1 95 ? -4.234 2.768 4.309 1 98.75 95 ALA A O 1
ATOM 750 N N . SER A 1 96 ? -5.32 4.766 3.971 1 98.94 96 SER A N 1
ATOM 751 C CA . SER A 1 96 ? -4.309 5.5 4.723 1 98.94 96 SER A CA 1
ATOM 752 C C . SER A 1 96 ? -4.258 5.039 6.176 1 98.94 96 SER A C 1
ATOM 754 O O . SER A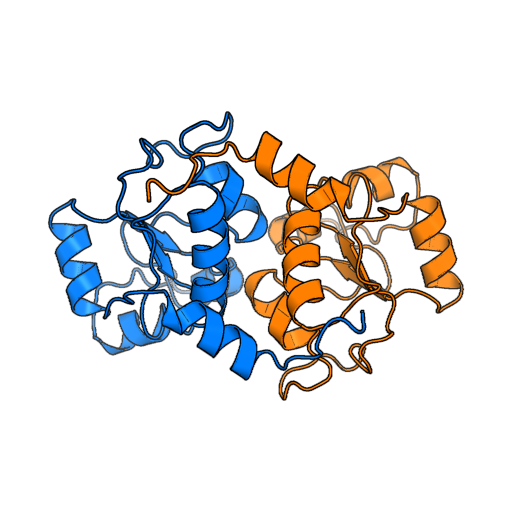 1 96 ? -3.191 5.047 6.797 1 98.94 96 SER A O 1
ATOM 756 N N . SER A 1 97 ? -5.402 4.574 6.773 1 98.88 97 SER A N 1
ATOM 757 C CA . SER A 1 97 ? -5.391 4.047 8.133 1 98.88 97 SER A CA 1
ATOM 758 C C . SER A 1 97 ? -4.52 2.803 8.242 1 98.88 97 SER A C 1
ATOM 760 O O . SER A 1 97 ? -3.736 2.664 9.18 1 98.88 97 SER A O 1
ATOM 762 N N . LEU A 1 98 ? -4.648 1.913 7.254 1 98.81 98 LEU A N 1
ATOM 763 C CA . LEU A 1 98 ? -3.82 0.712 7.242 1 98.81 98 LEU A CA 1
ATOM 764 C C . LEU A 1 98 ? -2.355 1.064 7 1 98.81 98 LEU A C 1
ATOM 766 O O . LEU A 1 98 ? -1.459 0.432 7.559 1 98.81 98 LEU A O 1
ATOM 770 N N . ALA A 1 99 ? -2.111 2.049 6.168 1 98.81 99 ALA A N 1
ATOM 771 C CA . ALA A 1 99 ? -0.75 2.523 5.934 1 98.81 99 ALA A CA 1
ATOM 772 C C . ALA A 1 99 ? -0.118 3.029 7.227 1 98.81 99 ALA A C 1
ATOM 774 O O . ALA A 1 99 ? 1.048 2.742 7.508 1 98.81 99 ALA A O 1
ATOM 775 N N . VAL A 1 100 ? -0.874 3.762 8 1 98.81 100 VAL A N 1
ATOM 776 C CA . VAL A 1 100 ? -0.395 4.312 9.266 1 98.81 100 VAL A CA 1
ATOM 777 C C . VAL A 1 100 ? -0.042 3.178 10.219 1 98.81 100 VAL A C 1
ATOM 779 O O . VAL A 1 100 ? 0.979 3.234 10.914 1 98.81 100 VAL A O 1
ATOM 782 N N . GLU A 1 101 ? -0.916 2.186 10.258 1 98.12 101 GLU A N 1
ATO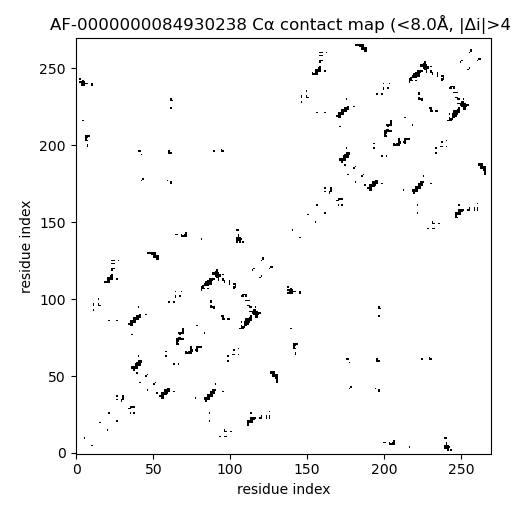M 783 C CA . GLU A 1 101 ? -0.614 1.037 11.109 1 98.12 101 GLU A CA 1
ATOM 784 C C . GLU A 1 101 ? 0.758 0.454 10.781 1 98.12 101 GLU A C 1
ATOM 786 O O . GLU A 1 101 ? 1.527 0.12 11.688 1 98.12 101 GLU A O 1
ATOM 791 N N . SER A 1 102 ? 1.035 0.335 9.516 1 97.62 102 SER A N 1
ATOM 792 C CA . SER A 1 102 ? 2.33 -0.176 9.086 1 97.62 102 SER A CA 1
ATOM 793 C C . SER A 1 102 ? 3.467 0.732 9.547 1 97.62 102 SER A C 1
ATOM 795 O O . SER A 1 102 ? 4.492 0.253 10.031 1 97.62 102 SER A O 1
ATOM 797 N N . LEU A 1 103 ? 3.33 2.041 9.43 1 98.25 103 LEU A N 1
ATOM 798 C CA . LEU A 1 103 ? 4.355 2.992 9.844 1 98.25 103 LEU A CA 1
ATOM 799 C C . LEU A 1 103 ? 4.59 2.92 11.352 1 98.25 103 LEU A C 1
ATOM 801 O O . LEU A 1 103 ? 5.723 3.072 11.812 1 98.25 103 LEU A O 1
ATOM 805 N N . ARG A 1 104 ? 3.539 2.676 12.055 1 97.81 104 ARG A N 1
ATOM 806 C CA . ARG A 1 104 ? 3.668 2.596 13.508 1 97.81 104 ARG A CA 1
ATOM 807 C C . ARG A 1 104 ? 4.492 1.38 13.914 1 97.81 104 ARG A C 1
ATOM 809 O O . ARG A 1 104 ? 5.188 1.408 14.93 1 97.81 104 ARG A O 1
ATOM 816 N N . ARG A 1 105 ? 4.52 0.4 13.148 1 96.69 105 ARG A N 1
ATOM 817 C CA . ARG A 1 105 ? 5.348 -0.772 13.414 1 96.69 105 ARG A CA 1
ATOM 818 C C . ARG A 1 105 ? 6.828 -0.443 13.266 1 96.69 105 ARG A C 1
ATOM 820 O O . ARG A 1 105 ? 7.684 -1.188 13.75 1 96.69 105 ARG A O 1
ATOM 827 N N . LEU A 1 106 ? 7.133 0.612 12.547 1 97.69 106 LEU A N 1
ATOM 828 C CA . LEU A 1 106 ? 8.516 1.072 12.422 1 97.69 106 LEU A CA 1
ATOM 829 C C . LEU A 1 106 ? 8.891 1.988 13.586 1 97.69 106 LEU A C 1
ATOM 831 O O . LEU A 1 106 ? 10.039 2.42 13.695 1 97.69 106 LEU A O 1
ATOM 835 N N . GLY A 1 107 ? 7.891 2.344 14.398 1 97.75 107 GLY A N 1
ATOM 836 C CA . GLY A 1 107 ? 8.133 3.205 15.547 1 97.75 107 GLY A CA 1
ATOM 837 C C . GLY A 1 107 ? 7.711 4.645 15.305 1 97.75 107 GLY A C 1
ATOM 838 O O . GLY A 1 107 ? 7.98 5.52 16.125 1 97.75 107 GLY A O 1
ATOM 839 N N . LEU A 1 108 ? 7.109 4.914 14.18 1 98.12 108 LEU A N 1
ATOM 840 C CA . LEU A 1 108 ? 6.57 6.25 13.945 1 98.12 108 LEU A CA 1
ATOM 841 C C . LEU A 1 108 ? 5.277 6.457 14.727 1 98.12 108 LEU A C 1
ATOM 843 O O . LEU A 1 108 ? 4.195 6.496 14.141 1 98.12 108 LEU A O 1
ATOM 847 N N . HIS A 1 109 ? 5.406 6.746 15.969 1 97.44 109 HIS A N 1
ATOM 848 C CA . HIS A 1 109 ? 4.316 6.668 16.938 1 97.44 109 HIS A CA 1
ATOM 849 C C . HIS A 1 109 ? 3.34 7.828 16.766 1 97.44 109 HIS A C 1
ATOM 851 O O . HIS A 1 109 ? 2.195 7.754 17.219 1 97.44 109 HIS A O 1
ATOM 857 N N . ARG A 1 110 ? 3.764 8.891 16.125 1 98 110 ARG A N 1
ATOM 858 C CA . ARG A 1 110 ? 2.893 10.047 15.961 1 98 110 ARG A CA 1
ATOM 859 C C . ARG A 1 110 ? 2.217 10.031 14.594 1 98 110 ARG A C 1
AT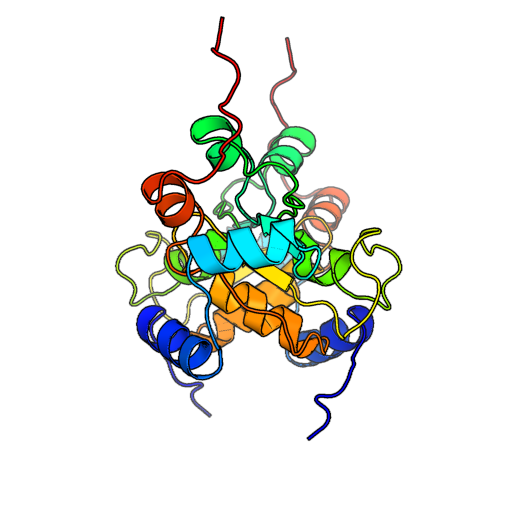OM 861 O O . ARG A 1 110 ? 1.518 10.984 14.227 1 98 110 ARG A O 1
ATOM 868 N N . ALA A 1 111 ? 2.48 8.945 13.805 1 98.69 111 ALA A N 1
ATOM 869 C CA . ALA A 1 111 ? 1.813 8.828 12.516 1 98.69 111 ALA A CA 1
ATOM 870 C C . ALA A 1 111 ? 0.305 8.672 12.688 1 98.69 111 ALA A C 1
ATOM 872 O O . ALA A 1 111 ? -0.156 7.969 13.586 1 98.69 111 ALA A O 1
ATOM 873 N N . THR A 1 112 ? -0.473 9.344 11.867 1 98.88 112 THR A N 1
ATOM 874 C CA . THR A 1 112 ? -1.927 9.25 11.797 1 98.88 112 THR A CA 1
ATOM 875 C C . THR A 1 112 ? -2.412 9.5 10.367 1 98.88 112 THR A C 1
ATOM 877 O O . THR A 1 112 ? -1.605 9.656 9.453 1 98.88 112 THR A O 1
ATOM 880 N N . ASP A 1 113 ? -3.75 9.391 10.188 1 98.88 113 ASP A N 1
ATOM 881 C CA . ASP A 1 113 ? -4.223 9.602 8.82 1 98.88 113 ASP A CA 1
ATOM 882 C C . ASP A 1 113 ? -5.336 10.641 8.781 1 98.88 113 ASP A C 1
ATOM 884 O O . ASP A 1 113 ? -5.879 11.023 9.82 1 98.88 113 ASP A O 1
ATOM 888 N N . LEU A 1 114 ? -5.508 11.156 7.656 1 98.94 114 LEU A N 1
ATOM 889 C CA . LEU A 1 114 ? -6.434 12.25 7.395 1 98.94 114 LEU A CA 1
ATOM 890 C C . LEU A 1 114 ? -7.859 11.734 7.254 1 98.94 114 LEU A C 1
ATOM 892 O O . LEU A 1 114 ? -8.156 10.961 6.34 1 98.94 114 LEU A O 1
ATOM 896 N N . ILE A 1 115 ? -8.781 12.219 8.102 1 98.94 115 ILE A N 1
ATOM 897 C CA . ILE A 1 115 ? -10.18 11.805 8.031 1 98.94 115 ILE A CA 1
ATOM 898 C C . ILE A 1 115 ? -10.766 12.203 6.676 1 98.94 115 ILE A C 1
ATOM 900 O O . ILE A 1 115 ? -10.68 13.367 6.277 1 98.94 115 ILE A O 1
ATOM 904 N N . GLY A 1 116 ? -11.242 11.258 5.965 1 98.88 116 GLY A N 1
ATOM 905 C CA . GLY A 1 116 ? -11.898 11.516 4.695 1 98.88 116 GLY A CA 1
ATOM 906 C C . GLY A 1 116 ? -10.93 11.656 3.537 1 98.88 116 GLY A C 1
ATOM 907 O O . GLY A 1 116 ? -11.344 11.789 2.383 1 98.88 116 GLY A O 1
ATOM 908 N N . GLY A 1 117 ? -9.648 11.656 3.766 1 98.94 117 GLY A N 1
ATOM 909 C CA . GLY A 1 117 ? -8.625 11.664 2.732 1 98.94 117 GLY A CA 1
ATOM 910 C C . GLY A 1 117 ? -8.625 12.938 1.905 1 98.94 117 GLY A C 1
ATOM 911 O O . GLY A 1 117 ? -9.047 13.992 2.381 1 98.94 117 GLY A O 1
ATOM 912 N N . PHE A 1 118 ? -8.07 12.766 0.731 1 99 118 PHE A N 1
ATOM 913 C CA . PHE A 1 118 ? -7.941 13.891 -0.185 1 99 118 PHE A CA 1
ATOM 914 C C . PHE A 1 118 ? -9.305 14.5 -0.491 1 99 118 PHE A C 1
ATOM 916 O O . PHE A 1 118 ? -9.445 15.719 -0.587 1 99 118 PHE A O 1
ATOM 923 N N . GLN A 1 119 ? -10.312 13.68 -0.646 1 98.94 119 GLN A N 1
ATOM 924 C CA . GLN A 1 119 ? -11.641 14.18 -1.003 1 98.94 119 GLN A CA 1
ATOM 925 C C . GLN A 1 119 ? -12.188 15.094 0.087 1 98.94 119 GLN A C 1
ATOM 927 O O . GLN A 1 119 ? -12.805 16.125 -0.209 1 98.94 119 GLN A O 1
ATOM 932 N N . ALA A 1 120 ? -11.953 14.758 1.346 1 98.94 120 ALA A N 1
ATOM 933 C CA . ALA A 1 120 ? -12.391 15.617 2.439 1 98.94 120 ALA A CA 1
ATOM 934 C C . ALA A 1 120 ? -11.586 16.906 2.479 1 98.94 120 ALA A C 1
ATOM 936 O O . ALA A 1 120 ? -12.125 17.984 2.764 1 98.94 120 ALA A O 1
ATOM 937 N N . TRP A 1 121 ? -10.297 16.797 2.242 1 98.94 121 TRP A N 1
ATOM 938 C CA . TRP A 1 121 ? -9.438 17.969 2.135 1 98.94 121 TRP A CA 1
ATOM 939 C C . TRP A 1 121 ? -9.984 18.953 1.106 1 98.94 121 TRP A C 1
ATOM 941 O O . TRP A 1 121 ? -10.18 20.141 1.408 1 98.94 121 TRP A O 1
ATOM 951 N N . LYS A 1 122 ? -10.266 18.422 -0.062 1 98.69 122 LYS A N 1
ATOM 952 C CA . LYS A 1 122 ? -10.789 19.234 -1.161 1 98.69 122 LYS A CA 1
ATOM 953 C C . LYS A 1 122 ? -12.156 19.812 -0.809 1 98.69 122 LYS A C 1
ATOM 955 O O . LYS A 1 122 ? -12.406 21 -1.04 1 98.69 122 LYS A O 1
ATOM 960 N N . 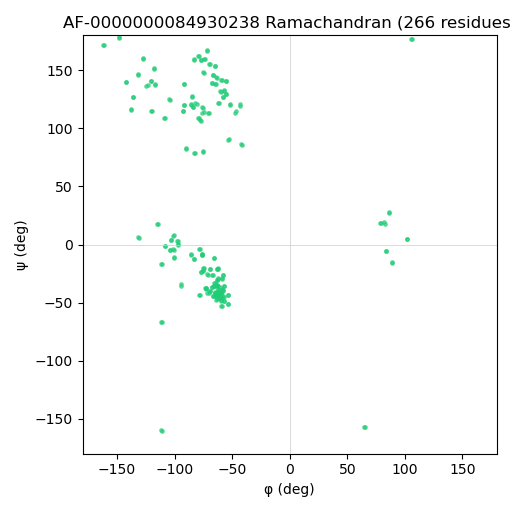ALA A 1 123 ? -12.992 19.016 -0.26 1 98.69 123 ALA A N 1
ATOM 961 C CA . ALA A 1 123 ? -14.344 19.438 0.095 1 98.69 123 ALA A CA 1
ATOM 962 C C . ALA A 1 123 ? -14.312 20.562 1.133 1 98.69 123 ALA A C 1
ATOM 964 O O . ALA A 1 123 ? -15.195 21.406 1.163 1 98.69 123 ALA A O 1
ATOM 965 N N . ALA A 1 124 ? -13.305 20.578 1.951 1 98.81 124 ALA A N 1
ATOM 966 C CA . ALA A 1 124 ? -13.156 21.562 3.01 1 98.81 124 ALA A CA 1
ATOM 967 C C . ALA A 1 124 ? -12.656 22.891 2.449 1 98.81 124 ALA A C 1
ATOM 969 O O . ALA A 1 124 ? -12.508 23.875 3.188 1 98.81 124 ALA A O 1
ATOM 970 N N . GLY A 1 125 ? -12.391 22.875 1.172 1 98.5 125 GLY A N 1
ATOM 971 C CA . GLY A 1 125 ? -11.945 24.109 0.537 1 98.5 125 GLY A CA 1
ATOM 972 C C . GLY A 1 125 ? -10.484 24.422 0.792 1 98.5 125 GLY A C 1
ATOM 973 O O . GLY A 1 125 ? -10.07 25.578 0.727 1 98.5 125 GLY A O 1
ATOM 974 N N . LEU A 1 126 ? -9.719 23.469 1.19 1 98.88 126 LEU A N 1
ATOM 975 C CA . LEU A 1 126 ? -8.305 23.656 1.469 1 98.88 126 LEU A CA 1
ATOM 976 C C . LEU A 1 126 ? -7.488 23.656 0.178 1 98.88 126 LEU A C 1
ATOM 978 O O . LEU A 1 126 ? -7.992 23.266 -0.877 1 98.88 126 LEU A O 1
ATOM 982 N N . PRO A 1 127 ? -6.254 24.141 0.142 1 98.62 127 PRO A N 1
ATOM 983 C CA . PRO A 1 127 ? -5.488 24.344 -1.089 1 98.62 127 PRO A CA 1
ATOM 984 C C . PRO A 1 127 ? -5.262 23.062 -1.866 1 98.62 127 PRO A C 1
ATOM 986 O O . PRO A 1 127 ? -4.906 22.031 -1.277 1 98.62 127 PRO A O 1
ATOM 989 N N . VAL A 1 128 ? -5.52 23.109 -3.143 1 98.69 128 VAL A N 1
ATOM 990 C CA . VAL A 1 128 ? -5.262 22.031 -4.098 1 98.69 128 VAL A CA 1
ATOM 991 C C . VAL A 1 128 ? -4.648 22.609 -5.371 1 98.69 128 VAL A C 1
ATOM 993 O O . VAL A 1 128 ? -5.121 23.625 -5.891 1 98.69 128 VAL A O 1
ATOM 996 N N . LEU A 1 129 ? -3.48 22.016 -5.738 1 97.88 129 LEU A N 1
ATOM 997 C CA . LEU A 1 129 ? -2.908 22.312 -7.047 1 97.88 129 LEU A CA 1
ATOM 998 C C . LEU A 1 129 ? -3.607 21.531 -8.148 1 97.88 129 LEU A C 1
ATOM 1000 O O . LEU A 1 129 ? -3.42 20.312 -8.258 1 97.88 129 LEU A O 1
ATOM 1004 N N . LEU A 1 130 ? -4.367 22.172 -8.969 1 92.62 130 LEU A N 1
ATOM 1005 C CA . LEU A 1 130 ? -5.184 21.5 -9.977 1 92.62 130 LEU A CA 1
ATOM 1006 C C . LEU A 1 130 ? -4.32 21.016 -11.133 1 92.62 130 LEU A C 1
ATOM 1008 O O . LEU A 1 130 ? -3.289 21.609 -11.445 1 92.62 130 LEU A O 1
ATOM 1012 N N . PRO A 1 131 ? -4.773 19.906 -11.695 1 88.19 131 PRO A N 1
ATOM 1013 C CA . PRO A 1 131 ? -4.02 19.391 -12.844 1 88.19 131 PRO A CA 1
ATOM 1014 C C . PRO A 1 131 ? -4.035 20.359 -14.031 1 88.19 131 PRO A C 1
ATOM 1016 O O . PRO A 1 131 ? -4.969 21.156 -14.172 1 88.19 131 PRO A O 1
ATOM 1019 N N . ALA A 1 132 ? -2.939 20.438 -14.742 1 78.75 132 ALA A N 1
ATOM 1020 C CA . ALA A 1 132 ? -2.891 21.266 -15.945 1 78.75 132 ALA A CA 1
ATOM 1021 C C . ALA A 1 132 ? -3.967 20.844 -16.938 1 78.75 132 ALA A C 1
ATOM 1023 O O . ALA A 1 132 ? -4.305 19.656 -17.047 1 78.75 132 ALA A O 1
ATOM 1024 N N . PRO A 1 133 ? -4.688 21.891 -17.453 1 74.12 133 PRO A N 1
ATOM 1025 C CA . PRO A 1 133 ? -5.703 21.547 -18.453 1 74.12 133 PRO A CA 1
ATOM 1026 C C . PRO A 1 133 ? -5.152 20.688 -19.594 1 74.12 133 PRO A C 1
ATOM 1028 O O . PRO A 1 133 ? -3.977 20.812 -19.953 1 74.12 133 PRO A O 1
ATOM 1031 N N . ARG A 1 134 ? -5.602 19.578 -19.844 1 58.78 134 ARG A N 1
ATOM 1032 C CA . ARG A 1 134 ? -5.215 18.828 -21.047 1 58.78 134 ARG A CA 1
ATOM 1033 C C . ARG A 1 134 ? -5.434 19.672 -22.297 1 58.78 134 ARG A C 1
ATOM 1035 O O . ARG A 1 134 ? -6.539 20.156 -22.547 1 58.78 134 ARG A O 1
ATOM 1042 N N . ILE A 1 135 ? -4.391 20.469 -22.734 1 43.53 135 ILE A N 1
ATOM 1043 C CA . ILE A 1 135 ? -4.57 21.172 -24 1 43.53 135 ILE A CA 1
ATOM 1044 C C . ILE A 1 135 ? -4.543 20.172 -25.156 1 43.53 135 ILE A C 1
ATOM 1046 O O . ILE A 1 135 ? -3.684 19.297 -25.203 1 43.53 135 ILE A O 1
ATOM 1050 N N . MET B 1 1 ? 4.504 2.744 26.75 1 37.22 1 MET B N 1
ATOM 1051 C CA . MET B 1 1 ? 5.523 1.755 26.422 1 37.22 1 MET B CA 1
ATOM 1052 C C . MET B 1 1 ? 6.188 2.09 25.078 1 37.22 1 MET B C 1
ATOM 1054 O O . MET B 1 1 ? 5.516 2.5 24.141 1 37.22 1 MET B O 1
ATOM 1058 N N . SER B 1 2 ? 7.406 2.561 25.156 1 46.72 2 SER B N 1
ATOM 1059 C CA . SER B 1 2 ? 8.18 3.025 24.016 1 46.72 2 SER B CA 1
ATOM 1060 C C . SER B 1 2 ? 8.008 2.102 22.812 1 46.72 2 SER B C 1
ATOM 1062 O O . SER B 1 2 ? 8.273 0.9 22.906 1 46.72 2 SER B O 1
ATOM 1064 N N . GLU B 1 3 ? 7.07 2.252 22.031 1 63.59 3 GLU B N 1
ATOM 1065 C CA . GLU B 1 3 ? 6.922 1.338 20.906 1 63.59 3 GLU B CA 1
ATOM 1066 C C . GLU B 1 3 ? 8.25 1.125 20.188 1 63.59 3 GLU B C 1
ATOM 1068 O O . GLU B 1 3 ? 8.977 2.084 19.922 1 63.59 3 GLU B O 1
ATOM 1073 N N . ALA B 1 4 ? 8.805 -0.046 20.188 1 79.81 4 ALA B N 1
ATOM 1074 C CA . ALA B 1 4 ? 10.094 -0.462 19.641 1 79.81 4 ALA B CA 1
ATOM 1075 C C . ALA B 1 4 ? 10.336 0.151 18.266 1 79.81 4 ALA B C 1
ATOM 1077 O O . ALA B 1 4 ? 9.414 0.229 17.453 1 79.81 4 ALA B O 1
ATOM 1078 N N . ARG B 1 5 ? 11.359 0.912 18.156 1 94.62 5 ARG B N 1
ATOM 1079 C CA . ARG B 1 5 ? 11.867 1.431 16.891 1 94.62 5 ARG B CA 1
ATOM 1080 C C . ARG B 1 5 ? 12.586 0.344 16.109 1 94.62 5 ARG B C 1
ATOM 1082 O O . ARG B 1 5 ? 13.523 -0.276 16.609 1 94.62 5 ARG B O 1
ATOM 1089 N N . VAL B 1 6 ? 12.031 0.022 15.055 1 96.12 6 VAL B N 1
ATOM 1090 C CA . VAL B 1 6 ? 12.586 -1.025 14.211 1 96.12 6 VAL B CA 1
ATOM 1091 C C . VAL B 1 6 ? 12.805 -0.487 12.797 1 96.12 6 VAL B C 1
ATOM 1093 O O . VAL B 1 6 ? 12 0.292 12.289 1 96.12 6 VAL B O 1
ATOM 1096 N N . GLY B 1 7 ? 14 -0.836 12.203 1 97.81 7 GLY B N 1
ATOM 1097 C CA . GLY B 1 7 ? 14.211 -0.492 10.812 1 97.81 7 GLY B CA 1
ATOM 1098 C C . GLY B 1 7 ? 13.406 -1.354 9.852 1 97.81 7 GLY B C 1
ATOM 1099 O O . GLY B 1 7 ? 13.008 -2.467 10.203 1 97.81 7 GLY B O 1
ATOM 1100 N N . ILE B 1 8 ? 13.227 -0.855 8.672 1 98.38 8 ILE B N 1
ATOM 1101 C CA . ILE B 1 8 ? 12.383 -1.517 7.684 1 98.38 8 ILE B CA 1
ATOM 1102 C C . ILE B 1 8 ? 12.969 -2.881 7.332 1 98.38 8 ILE B C 1
ATOM 1104 O O . ILE B 1 8 ? 12.234 -3.844 7.105 1 98.38 8 ILE B O 1
ATOM 1108 N N . ASP B 1 9 ? 14.297 -3.021 7.305 1 98 9 ASP B N 1
ATOM 1109 C CA . ASP B 1 9 ? 14.906 -4.309 6.996 1 98 9 ASP B CA 1
ATOM 1110 C C . ASP B 1 9 ? 14.555 -5.352 8.055 1 98 9 ASP B C 1
ATOM 1112 O O . ASP B 1 9 ? 14.227 -6.492 7.723 1 98 9 ASP B O 1
ATOM 1116 N N . GLU B 1 10 ? 14.641 -4.969 9.273 1 97.94 10 GLU B N 1
ATOM 1117 C CA . GLU B 1 10 ? 14.289 -5.875 10.359 1 97.94 10 GLU B CA 1
ATOM 1118 C C . GLU B 1 10 ? 12.797 -6.207 10.352 1 97.94 10 GLU B C 1
ATOM 1120 O O . GLU B 1 10 ? 12.414 -7.363 10.523 1 97.94 10 GLU B O 1
ATOM 1125 N N . LEU B 1 11 ? 11.922 -5.219 10.156 1 98.12 11 LEU B N 1
ATOM 1126 C CA . LEU B 1 11 ? 10.484 -5.469 10.07 1 98.12 11 LEU B CA 1
ATOM 1127 C C . LEU B 1 11 ? 10.172 -6.445 8.938 1 98.12 11 LEU B C 1
ATOM 1129 O O . LEU B 1 11 ? 9.375 -7.367 9.117 1 98.12 11 LEU B O 1
ATOM 1133 N N . LEU B 1 12 ? 10.812 -6.207 7.82 1 98.5 12 LEU B N 1
ATOM 1134 C CA . LEU B 1 12 ? 10.609 -7.078 6.668 1 98.5 12 LEU B CA 1
ATOM 1135 C C . LEU B 1 12 ? 10.992 -8.516 6.996 1 98.5 12 LEU B C 1
ATOM 1137 O O . LEU B 1 12 ? 10.258 -9.453 6.668 1 98.5 12 LEU B O 1
ATOM 1141 N N . GLU B 1 13 ? 12.133 -8.688 7.625 1 98.25 13 GLU B N 1
ATOM 1142 C CA . GLU B 1 13 ? 12.578 -10.016 8.008 1 98.25 13 GLU B CA 1
ATOM 1143 C C . GLU B 1 13 ? 11.578 -10.688 8.953 1 98.25 13 GLU B C 1
ATOM 1145 O O . GLU B 1 13 ? 11.289 -11.875 8.82 1 98.25 13 GLU B O 1
ATOM 1150 N N . ARG B 1 14 ? 11.07 -9.938 9.875 1 98 14 ARG B N 1
ATOM 1151 C CA . ARG B 1 14 ? 10.078 -10.461 10.812 1 98 14 ARG B CA 1
ATOM 1152 C C . ARG B 1 14 ? 8.828 -10.922 10.078 1 98 14 ARG B C 1
ATOM 1154 O O . ARG B 1 14 ? 8.305 -12.008 10.352 1 98 14 ARG B O 1
ATOM 1161 N N . VAL B 1 15 ? 8.359 -10.125 9.172 1 98.31 15 VAL B N 1
ATOM 1162 C CA . VAL B 1 15 ? 7.16 -10.461 8.414 1 98.31 15 VAL B CA 1
ATOM 1163 C C . VAL B 1 15 ? 7.422 -11.703 7.562 1 98.31 15 VAL B C 1
ATOM 1165 O O . VAL B 1 15 ? 6.613 -12.641 7.551 1 98.31 15 VAL B O 1
ATOM 1168 N N . ARG B 1 16 ? 8.578 -11.82 6.93 1 98.62 16 ARG B N 1
ATOM 1169 C CA . ARG B 1 16 ? 8.898 -12.898 6.004 1 98.62 16 ARG B CA 1
ATOM 1170 C C . ARG B 1 16 ? 9.102 -14.219 6.75 1 98.62 16 ARG B C 1
ATOM 1172 O O . ARG B 1 16 ? 8.945 -15.297 6.172 1 98.62 16 ARG B O 1
ATOM 1179 N N . SER B 1 17 ? 9.469 -14.07 7.973 1 98.06 17 SER B N 1
ATOM 1180 C CA . SER B 1 17 ? 9.695 -15.273 8.766 1 98.06 17 SER B CA 1
ATOM 1181 C C . SER B 1 17 ? 8.414 -16.078 8.906 1 98.06 17 SER B C 1
ATOM 1183 O O . SER B 1 17 ? 8.461 -17.297 9.164 1 98.06 17 SER B O 1
ATOM 1185 N N . GLY B 1 18 ? 7.242 -15.453 8.703 1 97.06 18 GLY B N 1
ATOM 1186 C CA . GLY B 1 18 ? 5.969 -16.141 8.812 1 97.06 18 GLY B CA 1
ATOM 1187 C C . GLY B 1 18 ? 5.375 -16.516 7.461 1 97.06 18 GLY B C 1
ATOM 1188 O O . GLY B 1 18 ? 4.227 -16.969 7.383 1 97.06 18 GLY B O 1
ATOM 1189 N N . LEU B 1 19 ? 6.121 -16.328 6.414 1 98.19 19 LEU B N 1
ATOM 1190 C CA . LEU B 1 19 ? 5.602 -16.562 5.07 1 98.19 19 LEU B CA 1
ATOM 1191 C C . LEU B 1 19 ? 6.363 -17.672 4.379 1 98.19 19 LEU B C 1
ATOM 1193 O O . LEU B 1 19 ? 7.57 -17.828 4.578 1 98.19 19 LEU B O 1
ATOM 1197 N N . ASP B 1 20 ? 5.676 -18.547 3.695 1 98.06 20 ASP B N 1
ATOM 1198 C CA . ASP B 1 20 ? 6.273 -19.469 2.738 1 98.06 20 ASP B CA 1
ATOM 1199 C C . ASP B 1 20 ? 6.312 -18.859 1.337 1 98.06 20 ASP B C 1
ATOM 1201 O O . ASP B 1 20 ? 5.453 -19.156 0.503 1 98.06 20 ASP B O 1
ATOM 1205 N N . ARG B 1 21 ? 7.301 -18.078 1.14 1 98.81 21 ARG B N 1
ATOM 1206 C CA . ARG B 1 21 ? 7.395 -17.328 -0.106 1 98.81 21 ARG B CA 1
ATOM 1207 C C . ARG B 1 21 ? 7.688 -18.25 -1.284 1 98.81 21 ARG B C 1
ATOM 1209 O O . ARG B 1 21 ? 8.258 -19.328 -1.108 1 98.81 21 ARG B O 1
ATOM 1216 N N . ILE B 1 22 ? 7.285 -17.766 -2.447 1 98.94 22 ILE B N 1
ATOM 1217 C CA . ILE B 1 22 ? 7.297 -18.672 -3.592 1 98.94 22 ILE B CA 1
ATOM 1218 C C . ILE B 1 22 ? 8.203 -18.109 -4.684 1 98.94 22 ILE B C 1
ATOM 1220 O O . ILE B 1 22 ? 8.219 -16.906 -4.93 1 98.94 22 ILE B O 1
ATOM 1224 N N . GLU B 1 23 ? 8.969 -18.984 -5.363 1 98.94 23 GLU B N 1
ATOM 1225 C CA . GLU B 1 23 ? 9.852 -18.625 -6.473 1 98.94 23 GLU B CA 1
ATOM 1226 C C . GLU B 1 23 ? 9.055 -18.391 -7.754 1 98.94 23 GLU B C 1
ATOM 1228 O O . GLU B 1 23 ? 7.961 -18.938 -7.918 1 98.94 23 GLU B O 1
ATOM 1233 N N . PRO B 1 24 ? 9.672 -17.656 -8.648 1 98.94 24 PRO B N 1
ATOM 1234 C CA . PRO B 1 24 ? 8.953 -17.297 -9.875 1 98.94 24 PRO B CA 1
ATOM 1235 C C . PRO B 1 24 ? 8.453 -18.516 -10.648 1 98.94 24 PRO B C 1
ATOM 1237 O O . PRO B 1 24 ? 7.277 -18.594 -11.008 1 98.94 24 PRO B O 1
ATOM 1240 N N . ARG B 1 25 ? 9.227 -19.484 -10.883 1 98.88 25 ARG B N 1
ATOM 1241 C CA . ARG B 1 25 ? 8.828 -20.641 -11.695 1 98.88 25 ARG B CA 1
ATOM 1242 C C . ARG B 1 25 ? 7.703 -21.422 -11.023 1 98.88 25 ARG B C 1
ATOM 1244 O O . ARG B 1 25 ? 6.734 -21.812 -11.672 1 98.88 25 ARG B O 1
ATOM 1251 N N . ALA B 1 26 ? 7.836 -21.641 -9.734 1 98.94 26 ALA B N 1
ATOM 1252 C CA . ALA B 1 26 ? 6.785 -22.328 -8.992 1 98.94 26 ALA B CA 1
ATOM 1253 C C . ALA B 1 26 ? 5.477 -21.547 -9.031 1 98.94 26 ALA B C 1
ATOM 1255 O O . ALA B 1 26 ? 4.398 -22.125 -9.18 1 98.94 26 ALA B O 1
ATOM 1256 N N . ALA B 1 27 ? 5.57 -20.25 -8.898 1 98.94 27 ALA B N 1
ATOM 1257 C CA . ALA B 1 27 ? 4.387 -19.391 -8.984 1 98.94 27 ALA B CA 1
ATOM 1258 C C . ALA B 1 27 ? 3.729 -19.5 -10.359 1 98.94 27 ALA B C 1
ATOM 1260 O O . ALA B 1 27 ? 2.502 -19.578 -10.461 1 98.94 27 ALA B O 1
ATOM 1261 N N . TYR B 1 28 ? 4.582 -19.469 -11.367 1 98.94 28 TYR B N 1
ATOM 1262 C CA . TYR B 1 28 ? 4.086 -19.594 -12.734 1 98.94 28 TYR B CA 1
ATOM 1263 C C . TYR B 1 28 ? 3.348 -20.906 -12.945 1 98.94 28 TYR B C 1
ATOM 1265 O O . TYR B 1 28 ? 2.246 -20.938 -13.492 1 98.94 28 TYR B O 1
ATOM 1273 N N . GLU B 1 29 ? 3.92 -21.969 -12.531 1 98.88 29 GLU B N 1
ATOM 1274 C CA . GLU B 1 29 ? 3.314 -23.297 -12.672 1 98.88 29 GLU B CA 1
ATOM 1275 C C . GLU B 1 29 ? 1.995 -23.375 -11.914 1 98.88 29 GLU B C 1
ATOM 1277 O O . GLU B 1 29 ? 1.016 -23.922 -12.414 1 98.88 29 GLU B O 1
ATOM 1282 N N . ALA B 1 30 ? 1.968 -22.875 -10.695 1 98.75 30 ALA B N 1
ATOM 1283 C CA . ALA B 1 30 ? 0.742 -22.859 -9.906 1 98.75 30 ALA B CA 1
ATOM 1284 C C . ALA B 1 30 ? -0.354 -22.062 -10.602 1 98.75 30 ALA B C 1
ATOM 1286 O O . ALA B 1 30 ? -1.518 -22.469 -10.609 1 98.75 30 ALA B O 1
ATOM 1287 N N . TYR B 1 31 ? 0.039 -20.922 -11.195 1 98.69 31 TYR B N 1
ATOM 1288 C CA . TYR B 1 31 ? -0.914 -20.078 -11.914 1 98.69 31 TYR B CA 1
ATOM 1289 C C . TYR B 1 31 ? -1.475 -20.812 -13.125 1 98.69 31 TYR B C 1
ATOM 1291 O O . TYR B 1 31 ? -2.689 -20.844 -13.328 1 98.69 31 TYR B O 1
ATOM 1299 N N . GLU B 1 32 ? -0.616 -21.406 -13.883 1 98.5 32 GLU B N 1
ATOM 1300 C CA . GLU B 1 32 ? -1.023 -22.125 -15.094 1 98.5 32 GLU B CA 1
ATOM 1301 C C . GLU B 1 32 ? -1.969 -23.266 -14.766 1 98.5 32 GLU B C 1
ATOM 1303 O O . GLU B 1 32 ? -2.879 -23.578 -15.539 1 98.5 32 GLU B O 1
ATOM 1308 N N . ALA B 1 33 ? -1.728 -23.875 -13.688 1 98.5 33 ALA B N 1
ATOM 1309 C CA . ALA B 1 33 ? -2.545 -25.016 -13.258 1 98.5 33 ALA B CA 1
ATOM 1310 C C . ALA B 1 33 ? -3.887 -24.547 -12.703 1 98.5 33 ALA B C 1
ATOM 1312 O O . ALA B 1 33 ? -4.762 -25.359 -12.406 1 98.5 33 ALA B O 1
ATOM 1313 N N . GLY B 1 34 ? -4.102 -23.234 -12.5 1 97.75 34 GLY B N 1
ATOM 1314 C CA . GLY B 1 34 ? -5.324 -22.688 -11.93 1 97.75 34 GLY B CA 1
ATOM 1315 C C . GLY B 1 34 ? -5.355 -22.75 -10.414 1 97.75 34 GLY B C 1
ATOM 1316 O O . GLY B 1 34 ? -6.41 -22.594 -9.797 1 97.75 34 GLY B O 1
ATOM 1317 N N . ASP B 1 35 ? -4.145 -22.906 -9.781 1 97.88 35 ASP B N 1
ATOM 1318 C CA . ASP B 1 35 ? -4.062 -23.141 -8.344 1 97.88 35 ASP B CA 1
ATOM 1319 C C . ASP B 1 35 ? -3.707 -21.859 -7.59 1 97.88 35 ASP B C 1
ATOM 1321 O O . ASP B 1 35 ? -3.732 -21.828 -6.359 1 97.88 35 ASP B O 1
ATOM 1325 N N . ALA B 1 36 ? -3.312 -20.844 -8.289 1 98.56 36 ALA B N 1
ATOM 1326 C CA . ALA B 1 36 ? -2.898 -19.609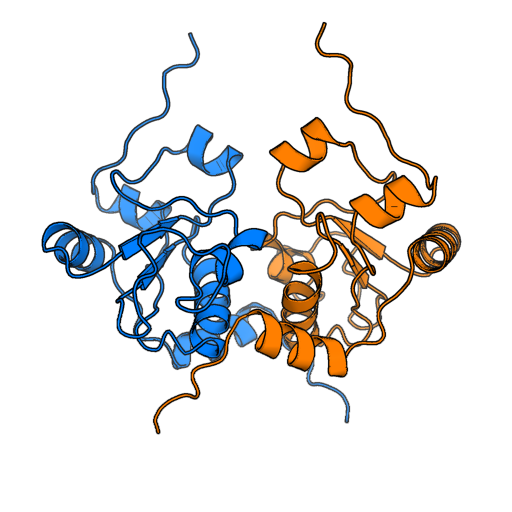 -7.633 1 98.56 36 ALA B CA 1
ATOM 1327 C C . ALA B 1 36 ? -3.357 -18.391 -8.422 1 98.56 36 ALA B C 1
ATOM 1329 O O . ALA B 1 36 ? -3.369 -18.406 -9.656 1 98.56 36 ALA B O 1
ATOM 1330 N N . LEU B 1 37 ? -3.812 -17.359 -7.73 1 98.88 37 LEU B N 1
ATOM 1331 C CA . LEU B 1 37 ? -4.059 -16.047 -8.289 1 98.88 37 LEU B CA 1
ATOM 1332 C C . LEU B 1 37 ? -2.824 -15.156 -8.148 1 98.88 37 LEU B C 1
ATOM 1334 O O . LEU B 1 37 ? -2.303 -14.984 -7.039 1 98.88 37 LEU B O 1
ATOM 1338 N N . LEU B 1 38 ? -2.246 -14.648 -9.211 1 98.94 38 LEU B N 1
ATOM 1339 C CA . LEU B 1 38 ? -1.178 -13.656 -9.172 1 98.94 38 LEU B CA 1
ATOM 1340 C C . LEU B 1 38 ? -1.748 -12.25 -9.062 1 98.94 38 LEU B C 1
ATOM 1342 O O . LEU B 1 38 ? -2.67 -11.883 -9.797 1 98.94 38 LEU B O 1
ATOM 1346 N N . VAL B 1 39 ? -1.292 -11.492 -8.109 1 99 39 VAL B N 1
ATOM 1347 C CA . VAL B 1 39 ? -1.74 -10.117 -7.91 1 99 39 VAL B CA 1
ATOM 1348 C C . VAL B 1 39 ? -0.552 -9.172 -8.023 1 99 39 VAL B C 1
ATOM 1350 O O . VAL B 1 39 ? 0.387 -9.234 -7.227 1 99 39 VAL B O 1
ATOM 1353 N N . ASP B 1 40 ? -0.56 -8.336 -9 1 98.94 40 ASP B N 1
ATOM 1354 C CA . ASP B 1 40 ? 0.473 -7.336 -9.258 1 98.94 40 ASP B CA 1
ATOM 1355 C C . ASP B 1 40 ? 0.119 -6 -8.609 1 98.94 40 ASP B C 1
ATOM 1357 O O . ASP B 1 40 ? -0.793 -5.305 -9.062 1 98.94 40 ASP B O 1
ATOM 1361 N N . THR B 1 41 ? 0.936 -5.578 -7.621 1 98.94 41 THR B N 1
ATOM 1362 C CA . THR B 1 41 ? 0.604 -4.379 -6.859 1 98.94 41 THR B CA 1
ATOM 1363 C C . THR B 1 41 ? 1.449 -3.193 -7.316 1 98.94 41 THR B C 1
ATOM 1365 O O . THR B 1 41 ? 1.41 -2.123 -6.707 1 98.94 41 THR B O 1
ATOM 1368 N N . ARG B 1 42 ? 2.273 -3.336 -8.32 1 98.88 42 ARG B N 1
ATOM 1369 C CA . ARG B 1 42 ? 3.086 -2.236 -8.836 1 98.88 42 ARG B CA 1
ATOM 1370 C C . ARG B 1 42 ? 2.209 -1.077 -9.297 1 98.88 42 ARG B C 1
ATOM 1372 O O . ARG B 1 42 ? 1.099 -1.289 -9.789 1 98.88 42 ARG B O 1
ATOM 1379 N N . TYR B 1 43 ? 2.693 0.081 -9.031 1 98.31 43 TYR B N 1
ATOM 1380 C CA . TYR B 1 43 ? 1.978 1.224 -9.586 1 98.31 43 TYR B CA 1
ATOM 1381 C C . TYR B 1 43 ? 2.18 1.312 -11.094 1 98.31 43 TYR B C 1
ATOM 1383 O O . TYR B 1 43 ? 3.08 0.675 -11.648 1 98.31 43 TYR B O 1
ATOM 1391 N N . ALA B 1 44 ? 1.43 2.086 -11.758 1 98.19 44 ALA B N 1
ATOM 1392 C CA . ALA B 1 44 ? 1.263 2.098 -13.211 1 98.19 44 ALA B CA 1
ATOM 1393 C C . ALA B 1 44 ? 2.582 2.412 -13.914 1 98.19 44 ALA B C 1
ATOM 1395 O O . ALA B 1 44 ? 2.908 1.806 -14.938 1 98.19 44 ALA B O 1
ATOM 1396 N N . ALA B 1 45 ? 3.365 3.338 -13.398 1 97.88 45 ALA B N 1
ATOM 1397 C CA . ALA B 1 45 ? 4.602 3.752 -14.055 1 97.88 45 ALA B CA 1
ATOM 1398 C C . ALA B 1 45 ? 5.555 2.572 -14.227 1 97.88 45 ALA B C 1
ATOM 1400 O O . ALA B 1 45 ? 6.219 2.449 -15.258 1 97.88 45 ALA B O 1
ATOM 1401 N N . LEU B 1 46 ? 5.609 1.693 -13.25 1 98.56 46 LEU B N 1
ATOM 1402 C CA . LEU B 1 46 ? 6.48 0.525 -13.312 1 98.56 46 LEU B CA 1
ATOM 1403 C C . LEU B 1 46 ? 5.953 -0.489 -14.328 1 98.56 46 LEU B C 1
ATOM 1405 O O . LEU B 1 46 ? 6.73 -1.095 -15.07 1 98.56 46 LEU B O 1
ATOM 1409 N N . ARG B 1 47 ? 4.652 -0.694 -14.336 1 98.44 47 ARG B N 1
ATOM 1410 C CA . ARG B 1 47 ? 4.043 -1.614 -15.289 1 98.44 47 ARG B CA 1
ATOM 1411 C C . ARG B 1 47 ? 4.211 -1.11 -16.719 1 98.44 47 ARG B C 1
ATOM 1413 O O . ARG B 1 47 ? 4.484 -1.894 -17.625 1 98.44 47 ARG B O 1
ATOM 1420 N N . GLU B 1 48 ? 4.031 0.177 -16.875 1 97.56 48 GLU B N 1
ATOM 1421 C CA . GLU B 1 48 ? 4.199 0.778 -18.203 1 97.56 48 GLU B CA 1
ATOM 1422 C C . GLU B 1 48 ? 5.648 0.676 -18.672 1 97.56 48 GLU B C 1
ATOM 1424 O O . GLU B 1 48 ? 5.906 0.512 -19.859 1 97.56 48 GLU B O 1
ATOM 1429 N N . ARG B 1 49 ? 6.523 0.751 -17.766 1 97.62 49 ARG B N 1
ATOM 1430 C CA . ARG B 1 49 ? 7.945 0.709 -18.094 1 97.62 49 ARG B CA 1
ATOM 1431 C C . ARG B 1 49 ? 8.398 -0.719 -18.375 1 97.62 49 ARG B C 1
ATOM 1433 O O . ARG B 1 49 ? 9.102 -0.972 -19.359 1 97.62 49 ARG B O 1
ATOM 1440 N N . ASP B 1 50 ? 7.949 -1.668 -17.547 1 97.94 50 ASP B N 1
ATOM 1441 C CA . ASP B 1 50 ? 8.617 -2.965 -17.531 1 97.94 50 ASP B CA 1
ATOM 1442 C C . ASP B 1 50 ? 7.711 -4.055 -18.094 1 97.94 50 ASP B C 1
ATOM 1444 O O . ASP B 1 50 ? 8.172 -5.16 -18.391 1 97.94 50 ASP B O 1
ATOM 1448 N N . GLY B 1 51 ? 6.426 -3.744 -18.172 1 98.5 51 GLY B N 1
ATOM 1449 C CA . GLY B 1 51 ? 5.512 -4.742 -18.703 1 98.5 51 GLY B CA 1
ATOM 1450 C C . GLY B 1 51 ? 4.656 -5.395 -17.625 1 98.5 51 GLY B C 1
ATOM 1451 O O . GLY B 1 51 ? 4.727 -5.02 -16.453 1 98.5 51 GLY B O 1
ATOM 1452 N N . LEU B 1 52 ? 3.771 -6.266 -18.125 1 98.62 52 LEU B N 1
ATOM 1453 C CA . LEU B 1 52 ? 2.801 -6.934 -17.266 1 98.62 52 LEU B CA 1
ATOM 1454 C C . LEU B 1 52 ? 3.01 -8.445 -17.281 1 98.62 52 LEU B C 1
ATOM 1456 O O . LEU B 1 52 ? 3.533 -8.992 -18.25 1 98.62 52 LEU B O 1
ATOM 1460 N N . ILE B 1 53 ? 2.656 -9.094 -16.188 1 98.81 53 ILE B N 1
ATOM 1461 C CA . ILE B 1 53 ? 2.537 -10.547 -16.203 1 98.81 53 ILE B CA 1
ATOM 1462 C C . ILE B 1 53 ? 1.168 -10.953 -16.734 1 98.81 53 ILE B C 1
ATOM 1464 O O . ILE B 1 53 ? 0.135 -10.578 -16.172 1 98.81 53 ILE B O 1
ATOM 1468 N N . PRO B 1 54 ? 1.141 -11.695 -17.875 1 98.5 54 PRO B N 1
ATOM 1469 C CA . PRO B 1 54 ? -0.161 -12.078 -18.438 1 98.5 54 PRO B CA 1
ATOM 1470 C C . PRO B 1 54 ? -1.039 -12.812 -17.422 1 98.5 54 PRO B C 1
ATOM 1472 O O . PRO B 1 54 ? -0.579 -13.75 -16.766 1 98.5 54 PRO B O 1
ATOM 1475 N N . GLY B 1 55 ? -2.271 -12.359 -17.281 1 98 55 GLY B N 1
ATOM 1476 C CA . GLY B 1 55 ? -3.232 -13.047 -16.422 1 98 55 GLY B CA 1
ATOM 1477 C C . GLY B 1 55 ? -3.199 -12.562 -14.984 1 98 55 GLY B C 1
ATOM 1478 O O . GLY B 1 55 ? -4.113 -12.852 -14.203 1 98 55 GLY B O 1
ATOM 1479 N N . ALA B 1 56 ? -2.16 -11.852 -14.578 1 98.88 56 ALA B N 1
ATOM 1480 C CA . ALA B 1 56 ? -2.1 -11.328 -13.219 1 98.88 56 ALA B CA 1
ATOM 1481 C C . ALA B 1 56 ? -3.156 -10.25 -12.992 1 98.88 56 ALA B C 1
ATOM 1483 O O . ALA B 1 56 ? -3.41 -9.43 -13.883 1 98.88 56 ALA B O 1
ATOM 1484 N N . LEU B 1 57 ? -3.799 -10.281 -11.82 1 98.88 57 LEU B N 1
ATOM 1485 C CA . LEU B 1 57 ? -4.707 -9.219 -11.422 1 98.88 57 LEU B CA 1
ATOM 1486 C C . LEU B 1 57 ? -3.934 -7.984 -10.969 1 98.88 57 LEU B C 1
ATOM 1488 O O . LEU B 1 57 ? -3.17 -8.047 -10 1 98.88 57 LEU B O 1
ATOM 1492 N N . VAL B 1 58 ? -4.086 -6.883 -11.625 1 98.81 58 VAL B N 1
ATOM 1493 C CA . VAL B 1 58 ? -3.436 -5.629 -11.258 1 98.81 58 VAL B CA 1
ATOM 1494 C C . VAL B 1 58 ? -4.273 -4.898 -10.211 1 98.81 58 VAL B C 1
ATOM 1496 O O . VAL B 1 58 ? -5.445 -4.598 -10.445 1 98.81 58 VAL B O 1
ATOM 1499 N N . VAL B 1 59 ? -3.701 -4.645 -9.039 1 98.81 59 VAL B N 1
ATOM 1500 C CA . VAL B 1 59 ? -4.387 -3.941 -7.961 1 98.81 59 VAL B CA 1
ATOM 1501 C C . VAL B 1 59 ? -3.434 -2.938 -7.312 1 98.81 59 VAL B C 1
ATOM 1503 O O . VAL B 1 59 ? -2.408 -3.324 -6.746 1 98.81 59 VAL B O 1
ATOM 1506 N N . GLU B 1 60 ? -3.773 -1.63 -7.418 1 98.62 60 GLU B N 1
ATOM 1507 C CA . GLU B 1 60 ? -2.996 -0.657 -6.66 1 98.62 60 GLU B CA 1
ATOM 1508 C C . GLU B 1 60 ? -2.986 -1.001 -5.172 1 98.62 60 GLU B C 1
ATOM 1510 O O . GLU B 1 60 ? -4.012 -1.396 -4.613 1 98.62 60 GLU B O 1
ATOM 1515 N N . ARG B 1 61 ? -1.83 -0.809 -4.539 1 98.69 61 ARG B N 1
ATOM 1516 C CA . ARG B 1 61 ? -1.663 -1.268 -3.166 1 98.69 61 ARG B CA 1
ATOM 1517 C C . ARG B 1 61 ? -2.721 -0.655 -2.252 1 98.69 61 ARG B C 1
ATOM 1519 O O . ARG B 1 61 ? -3.211 -1.313 -1.332 1 98.69 61 ARG B O 1
ATOM 1526 N N . ASN B 1 62 ? -3.113 0.571 -2.469 1 98.75 62 ASN B N 1
ATOM 1527 C CA . ASN B 1 62 ? -4.129 1.214 -1.643 1 98.75 62 ASN B CA 1
ATOM 1528 C C . ASN B 1 62 ? -5.473 0.501 -1.752 1 98.75 62 ASN B C 1
ATOM 1530 O O . ASN B 1 62 ? -6.348 0.68 -0.9 1 98.75 62 ASN B O 1
ATOM 1534 N N . GLU B 1 63 ? -5.711 -0.266 -2.795 1 98.75 63 GLU B N 1
ATOM 1535 C CA . GLU B 1 63 ? -6.996 -0.923 -3.023 1 98.75 63 GLU B CA 1
ATOM 1536 C C . GLU B 1 63 ? -6.938 -2.395 -2.623 1 98.75 63 GLU B C 1
ATOM 1538 O O . GLU B 1 63 ? -7.965 -3.082 -2.619 1 98.75 63 GLU B O 1
ATOM 1543 N N . LEU B 1 64 ? -5.824 -2.883 -2.24 1 98.88 64 LEU B N 1
ATOM 1544 C CA . LEU B 1 64 ? -5.523 -4.309 -2.168 1 98.88 64 LEU B CA 1
ATOM 1545 C C . LEU B 1 64 ? -6.484 -5.02 -1.224 1 98.88 64 LEU B C 1
ATOM 1547 O O . LEU B 1 64 ? -7.16 -5.973 -1.621 1 98.88 64 LEU B O 1
ATOM 1551 N N . GLU B 1 65 ? -6.613 -4.527 0.016 1 98.75 65 GLU B N 1
ATOM 1552 C CA . GLU B 1 65 ? -7.426 -5.223 1.012 1 98.75 65 GLU B CA 1
ATOM 1553 C C . GLU B 1 65 ? -8.898 -5.23 0.613 1 98.75 65 GLU B C 1
ATOM 1555 O O . GLU B 1 65 ? -9.594 -6.234 0.8 1 98.75 65 GLU B O 1
ATOM 1560 N N . TRP B 1 66 ? -9.367 -4.211 0.015 1 98.81 66 TRP B N 1
ATOM 1561 C CA . TRP B 1 66 ? -10.766 -4.102 -0.39 1 98.81 66 TRP B CA 1
ATOM 1562 C C . TRP B 1 66 ? -11.062 -5.012 -1.578 1 98.81 66 TRP B C 1
ATOM 1564 O O . TRP B 1 66 ? -12.133 -5.617 -1.653 1 98.81 66 TRP B O 1
ATOM 1574 N N . ARG B 1 67 ? -10.133 -5.121 -2.49 1 98.88 67 ARG B N 1
ATOM 1575 C CA . ARG B 1 67 ? -10.352 -5.914 -3.699 1 98.88 67 ARG B CA 1
ATOM 1576 C C . ARG B 1 67 ? -10.219 -7.402 -3.408 1 98.88 67 ARG B C 1
ATOM 1578 O O . ARG B 1 67 ? -10.766 -8.234 -4.133 1 98.88 67 ARG B O 1
ATOM 1585 N N . LEU B 1 68 ? -9.469 -7.754 -2.312 1 98.75 68 LEU B N 1
ATOM 1586 C CA . LEU B 1 68 ? -9.188 -9.172 -2.104 1 98.75 68 LEU B CA 1
ATOM 1587 C C . LEU B 1 68 ? -9.977 -9.711 -0.914 1 98.75 68 LEU B C 1
ATOM 1589 O O . LEU B 1 68 ? -9.906 -10.906 -0.61 1 98.75 68 LEU B O 1
ATOM 1593 N N . ASP B 1 69 ? -10.766 -8.867 -0.21 1 98.62 69 ASP B N 1
ATOM 1594 C CA . ASP B 1 69 ? -11.648 -9.336 0.853 1 98.62 69 ASP B CA 1
ATOM 1595 C C . ASP B 1 69 ? -12.82 -10.133 0.281 1 98.62 69 ASP B C 1
ATOM 1597 O O . ASP B 1 69 ? -13.742 -9.555 -0.303 1 98.62 69 ASP B O 1
ATOM 1601 N N . PRO B 1 70 ? -12.82 -11.438 0.605 1 97.62 70 PRO B N 1
ATOM 1602 C CA . PRO B 1 70 ? -13.914 -12.227 0.026 1 97.62 70 PRO B CA 1
ATOM 1603 C C . PRO B 1 70 ? -15.281 -11.82 0.558 1 97.62 70 PRO B C 1
ATOM 1605 O O . PRO B 1 70 ? -16.312 -12.156 -0.044 1 97.62 70 PRO B O 1
ATOM 1608 N N . GLN B 1 71 ? -15.336 -11.023 1.585 1 97.06 71 GLN B N 1
ATOM 1609 C CA . GLN B 1 71 ? -16.594 -10.625 2.205 1 97.06 71 GLN B CA 1
ATOM 1610 C C . GLN B 1 71 ? -16.969 -9.195 1.826 1 97.06 71 GLN B C 1
ATOM 1612 O O . GLN B 1 71 ? -18.031 -8.703 2.229 1 97.06 71 GLN B O 1
ATOM 1617 N N . GLY B 1 72 ? -16.078 -8.602 1.136 1 96.75 72 GLY B N 1
ATOM 1618 C CA . GLY B 1 72 ? -16.234 -7.176 0.898 1 96.75 72 GLY B CA 1
ATOM 1619 C C . GLY B 1 72 ? -17.156 -6.859 -0.267 1 96.75 72 GLY B C 1
ATOM 1620 O O . GLY B 1 72 ? -17.297 -7.668 -1.186 1 96.75 72 GLY B O 1
ATOM 1621 N N . SER B 1 73 ? -17.672 -5.68 -0.274 1 96.06 73 SER B N 1
ATOM 1622 C CA . SER B 1 73 ? -18.594 -5.238 -1.319 1 96.06 73 SER B CA 1
ATOM 1623 C C . SER B 1 73 ? -17.828 -4.758 -2.553 1 96.06 73 SER B C 1
ATOM 1625 O O . SER B 1 73 ? -18.422 -4.582 -3.621 1 96.06 73 SER B O 1
ATOM 1627 N N . HIS B 1 74 ? -16.547 -4.551 -2.463 1 97.06 74 HIS B N 1
ATOM 1628 C CA . HIS B 1 74 ? -15.742 -4.031 -3.57 1 97.06 74 HIS B CA 1
ATOM 1629 C C . HIS B 1 74 ? -14.734 -5.07 -4.059 1 97.06 74 HIS B C 1
ATOM 1631 O O . HIS B 1 74 ? -13.758 -4.723 -4.719 1 97.06 74 HIS B O 1
ATOM 1637 N N . ARG B 1 75 ? -14.953 -6.312 -3.717 1 98.06 75 ARG B N 1
ATOM 1638 C CA . ARG B 1 75 ? -14 -7.371 -4.027 1 98.06 75 ARG B CA 1
ATOM 1639 C C . ARG B 1 75 ? -13.906 -7.602 -5.535 1 98.06 75 ARG B C 1
ATOM 1641 O O . ARG B 1 75 ? -14.891 -7.406 -6.258 1 98.06 75 ARG B O 1
ATOM 1648 N N . ALA B 1 76 ? -12.773 -7.941 -5.996 1 98.56 76 ALA B N 1
ATOM 1649 C CA . ALA B 1 76 ? -12.609 -8.43 -7.359 1 98.56 76 ALA B CA 1
ATOM 1650 C C . ALA B 1 76 ? -13.336 -9.758 -7.562 1 98.56 76 ALA B C 1
ATOM 1652 O O . ALA B 1 76 ? -13.5 -10.531 -6.613 1 98.56 76 ALA B O 1
ATOM 1653 N N . PRO B 1 77 ? -13.734 -10.047 -8.789 1 98 77 PRO B N 1
ATOM 1654 C CA . PRO B 1 77 ? -14.375 -11.328 -9.062 1 98 77 PRO B CA 1
ATOM 1655 C C . PRO B 1 77 ? -13.5 -12.523 -8.688 1 98 77 PRO B C 1
ATOM 1657 O O . PRO B 1 77 ? -14.023 -13.586 -8.328 1 98 77 PRO B O 1
ATOM 1660 N N . GLU B 1 78 ? -12.203 -12.367 -8.688 1 97.88 78 GLU B N 1
ATOM 1661 C CA . GLU B 1 78 ? -11.258 -13.438 -8.398 1 97.88 78 GLU B CA 1
ATOM 1662 C C . GLU B 1 78 ? -11.203 -13.75 -6.906 1 97.88 78 GLU B C 1
ATOM 1664 O O . GLU B 1 78 ? -10.727 -14.812 -6.504 1 97.88 78 GLU B O 1
ATOM 1669 N N . ALA B 1 79 ? -11.625 -12.773 -6.078 1 97.69 79 ALA B N 1
ATOM 1670 C CA . ALA B 1 79 ? -11.562 -12.945 -4.629 1 97.69 79 ALA B CA 1
ATOM 1671 C C . ALA B 1 79 ? -12.773 -13.727 -4.117 1 97.69 79 ALA B C 1
ATOM 1673 O O . ALA B 1 79 ? -13.641 -13.164 -3.445 1 97.69 79 ALA B O 1
ATOM 1674 N N . THR B 1 80 ? -12.789 -15.031 -4.258 1 96.25 80 THR B N 1
ATOM 1675 C CA . THR B 1 80 ? -14 -15.836 -4.125 1 96.25 80 THR B CA 1
ATOM 1676 C C . THR B 1 80 ? -14.141 -16.375 -2.707 1 96.25 80 THR B C 1
ATOM 1678 O O . THR B 1 80 ? -15.25 -16.609 -2.23 1 96.25 80 THR B O 1
ATOM 1681 N N . ASP B 1 81 ? -13.047 -16.672 -2.105 1 95.75 81 ASP B N 1
ATOM 1682 C CA . ASP B 1 81 ? -13.109 -17.234 -0.755 1 95.75 81 ASP B CA 1
ATOM 1683 C C . ASP B 1 81 ? -11.758 -17.109 -0.05 1 95.75 81 ASP B C 1
ATOM 1685 O O . ASP B 1 81 ? -10.758 -16.766 -0.671 1 95.75 81 ASP B O 1
ATOM 1689 N N . HIS B 1 82 ? -11.734 -17.422 1.248 1 97.12 82 HIS B N 1
ATOM 1690 C CA . HIS B 1 82 ? -10.57 -17.234 2.102 1 97.12 82 HIS B CA 1
ATOM 1691 C C . HIS B 1 82 ? -9.516 -18.312 1.851 1 97.12 82 HIS B C 1
ATOM 1693 O O . HIS B 1 82 ? -8.375 -18.203 2.309 1 97.12 82 HIS B O 1
ATOM 1699 N N . ASP B 1 83 ? -9.82 -19.328 1.075 1 96.44 83 ASP B N 1
ATOM 1700 C CA . ASP B 1 83 ? -8.875 -20.406 0.833 1 96.44 83 ASP B CA 1
ATOM 1701 C C . ASP B 1 83 ? -8.117 -20.203 -0.478 1 96.44 83 ASP B C 1
ATOM 1703 O O . ASP B 1 83 ? -7.266 -21.016 -0.848 1 96.44 83 ASP B O 1
ATOM 1707 N N . LEU B 1 84 ? -8.422 -19.094 -1.172 1 96.75 84 LEU B N 1
ATOM 1708 C CA . LEU B 1 84 ? -7.719 -18.75 -2.404 1 96.75 84 LEU B CA 1
ATOM 1709 C C . LEU B 1 84 ? -6.219 -18.609 -2.158 1 96.75 84 LEU B C 1
ATOM 1711 O O . LEU B 1 84 ? -5.797 -17.969 -1.197 1 96.75 84 LEU B O 1
ATOM 1715 N N . ARG B 1 85 ? -5.41 -19.312 -2.936 1 98.25 85 ARG B N 1
ATOM 1716 C CA . ARG B 1 85 ? -3.971 -19.078 -2.906 1 98.25 85 ARG B CA 1
ATOM 1717 C C . ARG B 1 85 ? -3.609 -17.812 -3.686 1 98.25 85 ARG B C 1
ATOM 1719 O O . ARG B 1 85 ? -3.693 -17.797 -4.914 1 98.25 85 ARG B O 1
ATOM 1726 N N . VAL B 1 86 ? -3.283 -16.828 -2.988 1 98.88 86 VAL B N 1
ATOM 1727 C CA . VAL B 1 86 ? -2.936 -15.531 -3.578 1 98.88 86 VAL B CA 1
ATOM 1728 C C . VAL B 1 86 ? -1.423 -15.336 -3.527 1 98.88 86 VAL B C 1
ATOM 1730 O O . VAL B 1 86 ? -0.807 -15.469 -2.467 1 98.88 86 VAL B O 1
ATOM 1733 N N . VAL B 1 87 ? -0.798 -15.078 -4.645 1 98.94 87 VAL B N 1
ATOM 1734 C CA . VAL B 1 87 ? 0.609 -14.703 -4.73 1 98.94 87 VAL B CA 1
ATOM 1735 C C . VAL B 1 87 ? 0.727 -13.227 -5.113 1 98.94 87 VAL B C 1
ATOM 1737 O O . VAL B 1 87 ? 0.433 -12.852 -6.25 1 98.94 87 VAL B O 1
ATOM 1740 N N . VAL B 1 88 ? 1.128 -12.453 -4.172 1 99 88 VAL B N 1
ATOM 1741 C CA . VAL B 1 88 ? 1.253 -11.016 -4.371 1 99 88 VAL B CA 1
ATOM 1742 C C . VAL B 1 88 ? 2.668 -10.672 -4.836 1 99 88 VAL B C 1
ATOM 1744 O O . VAL B 1 88 ? 3.643 -11.242 -4.34 1 99 88 VAL B O 1
ATOM 1747 N N . LEU B 1 89 ? 2.791 -9.797 -5.77 1 98.94 89 LEU B N 1
ATOM 1748 C CA . LEU B 1 89 ? 4.121 -9.336 -6.148 1 98.94 89 LEU B CA 1
ATOM 1749 C C . LEU B 1 89 ? 4.172 -7.812 -6.227 1 98.94 89 LEU B C 1
ATOM 1751 O O . LEU B 1 89 ? 3.168 -7.172 -6.547 1 98.94 89 LEU B O 1
ATOM 1755 N N . CYS B 1 90 ? 5.262 -7.266 -5.895 1 98.94 90 CYS B N 1
ATOM 1756 C CA . CYS B 1 90 ? 5.695 -5.918 -6.254 1 98.94 90 CYS B CA 1
ATOM 1757 C C . CYS B 1 90 ? 6.871 -5.957 -7.219 1 98.94 90 CYS B C 1
ATOM 1759 O O . CYS B 1 90 ? 7.02 -6.914 -7.984 1 98.94 90 CYS B O 1
ATOM 1761 N N . ASN B 1 91 ? 7.609 -4.82 -7.262 1 98.88 91 ASN B N 1
ATOM 1762 C CA . ASN B 1 91 ? 8.641 -4.738 -8.289 1 98.88 91 ASN B CA 1
ATOM 1763 C C . ASN B 1 91 ? 9.836 -5.633 -7.957 1 98.88 91 ASN B C 1
ATOM 1765 O O . ASN B 1 91 ? 10.375 -6.309 -8.836 1 98.88 91 ASN B O 1
ATOM 1769 N N . GLU B 1 92 ? 10.172 -5.688 -6.633 1 98.75 92 GLU B N 1
ATOM 1770 C CA . GLU B 1 92 ? 11.438 -6.324 -6.277 1 98.75 92 GLU B CA 1
ATOM 1771 C C . GLU B 1 92 ? 11.242 -7.332 -5.145 1 98.75 92 GLU B C 1
ATOM 1773 O O . GLU B 1 92 ? 12.219 -7.867 -4.613 1 98.75 92 GLU B O 1
ATOM 1778 N N . GLY B 1 93 ? 10.047 -7.586 -4.734 1 98.75 93 GLY B N 1
ATOM 1779 C CA . GLY B 1 93 ? 9.773 -8.633 -3.77 1 98.75 93 GLY B CA 1
ATOM 1780 C C . GLY B 1 93 ? 9.914 -8.172 -2.33 1 98.75 93 GLY B C 1
ATOM 1781 O O . GLY B 1 93 ? 10.203 -8.977 -1.442 1 98.75 93 GLY B O 1
ATOM 1782 N N . TYR B 1 94 ? 9.688 -6.863 -2.033 1 98.69 94 TYR B N 1
ATOM 1783 C CA . TYR B 1 94 ? 9.789 -6.344 -0.673 1 98.69 94 TYR B CA 1
ATOM 1784 C C . TYR B 1 94 ? 8.414 -5.926 -0.151 1 98.69 94 TYR B C 1
ATOM 1786 O O . TYR B 1 94 ? 7.824 -6.621 0.678 1 98.69 94 TYR B O 1
ATOM 1794 N N . ALA B 1 95 ? 7.848 -4.891 -0.751 1 98.75 95 ALA B N 1
ATOM 1795 C CA . ALA B 1 95 ? 6.574 -4.344 -0.289 1 98.75 95 ALA B CA 1
ATOM 1796 C C . ALA B 1 95 ? 5.477 -5.402 -0.329 1 98.75 95 ALA B C 1
ATOM 1798 O O . ALA B 1 95 ? 4.539 -5.363 0.471 1 98.75 95 ALA B O 1
ATOM 1799 N N . SER B 1 96 ? 5.645 -6.348 -1.28 1 98.94 96 SER B N 1
ATOM 1800 C CA . SER B 1 96 ? 4.629 -7.387 -1.407 1 98.94 96 SER B CA 1
ATOM 1801 C C . SER B 1 96 ? 4.547 -8.242 -0.145 1 98.94 96 SER B C 1
ATOM 1803 O O . SER B 1 96 ? 3.473 -8.719 0.217 1 98.94 96 SER B O 1
ATOM 1805 N N . SER B 1 97 ? 5.684 -8.43 0.608 1 98.88 97 SER B N 1
ATOM 1806 C CA . SER B 1 97 ? 5.645 -9.164 1.865 1 98.88 97 SER B CA 1
ATOM 1807 C C . SER B 1 97 ? 4.762 -8.469 2.893 1 98.88 97 SER B C 1
ATOM 1809 O O . SER B 1 97 ? 3.965 -9.117 3.576 1 98.88 97 SER B O 1
ATOM 1811 N N . LEU B 1 98 ? 4.898 -7.141 2.975 1 98.81 98 LEU B N 1
ATOM 1812 C CA . LEU B 1 98 ? 4.062 -6.375 3.893 1 98.81 98 LEU B CA 1
ATOM 1813 C C . LEU B 1 98 ? 2.607 -6.391 3.443 1 98.81 98 LEU B C 1
ATOM 1815 O O . LEU B 1 98 ? 1.696 -6.426 4.273 1 98.81 98 LEU B O 1
ATOM 1819 N N . ALA B 1 99 ? 2.381 -6.348 2.15 1 98.81 99 ALA B N 1
ATOM 1820 C CA . ALA B 1 99 ? 1.026 -6.453 1.613 1 98.81 99 ALA B CA 1
ATOM 1821 C C . ALA B 1 99 ? 0.378 -7.773 2.01 1 98.81 99 ALA B C 1
ATOM 1823 O O . ALA B 1 99 ? -0.794 -7.809 2.391 1 98.81 99 ALA B O 1
ATOM 1824 N N . VAL B 1 100 ? 1.126 -8.844 1.932 1 98.81 100 VAL B N 1
ATOM 1825 C CA . VAL B 1 100 ? 0.632 -10.172 2.277 1 98.81 100 VAL B CA 1
ATOM 1826 C C . VAL B 1 100 ? 0.254 -10.211 3.756 1 98.81 100 VAL B C 1
ATOM 1828 O O . VAL B 1 100 ? -0.776 -10.781 4.125 1 98.81 100 VAL B O 1
ATOM 1831 N N . GLU B 1 101 ? 1.123 -9.633 4.578 1 98.12 101 GLU B N 1
ATOM 1832 C CA . GLU B 1 101 ? 0.798 -9.586 6 1 98.12 101 GLU B CA 1
ATOM 1833 C C . GLU B 1 101 ? -0.572 -8.953 6.23 1 98.12 101 GLU B C 1
ATOM 1835 O O . GLU B 1 101 ? -1.359 -9.445 7.043 1 98.12 101 GLU B O 1
ATOM 1840 N N . SER B 1 102 ? -0.827 -7.891 5.531 1 97.62 102 SER B N 1
ATOM 1841 C CA . SER B 1 102 ? -2.119 -7.223 5.641 1 97.62 102 SER B CA 1
ATOM 1842 C C . SER B 1 102 ? -3.256 -8.133 5.199 1 97.62 102 SER B C 1
ATOM 1844 O O . SER B 1 102 ? -4.293 -8.211 5.859 1 97.62 102 SER B O 1
ATOM 1846 N N . LEU B 1 103 ? -3.109 -8.859 4.109 1 98.25 103 LEU B N 1
ATOM 1847 C CA . LEU B 1 103 ? -4.133 -9.766 3.604 1 98.25 103 LEU B CA 1
ATOM 1848 C C . LEU B 1 103 ? -4.395 -10.898 4.59 1 98.25 103 LEU B C 1
ATOM 1850 O O . LEU B 1 103 ? -5.531 -11.344 4.742 1 98.25 103 LEU B O 1
ATOM 1854 N N . ARG B 1 104 ? -3.352 -11.305 5.23 1 97.81 104 ARG B N 1
ATOM 1855 C CA . ARG B 1 104 ? -3.502 -12.391 6.199 1 97.81 104 ARG B CA 1
ATOM 1856 C C . ARG B 1 104 ? -4.344 -11.945 7.391 1 97.81 104 ARG B C 1
ATOM 1858 O O . ARG B 1 104 ? -5.055 -12.758 7.992 1 97.81 104 ARG B O 1
ATOM 1865 N N . ARG B 1 105 ? -4.367 -10.734 7.68 1 96.69 105 ARG B N 1
ATOM 1866 C CA . ARG B 1 105 ? -5.203 -10.203 8.75 1 96.69 105 ARG B CA 1
ATOM 1867 C C . ARG B 1 105 ? -6.68 -10.281 8.383 1 96.69 105 ARG B C 1
ATOM 1869 O O . ARG B 1 105 ? -7.551 -10.195 9.25 1 96.69 105 ARG B O 1
ATOM 1876 N N . LEU B 1 106 ? -6.969 -10.375 7.105 1 97.69 106 LEU B N 1
ATOM 1877 C CA . LEU B 1 106 ? -8.344 -10.555 6.648 1 97.69 106 LEU B CA 1
ATOM 1878 C C . LEU B 1 106 ? -8.727 -12.031 6.652 1 97.69 106 LEU B C 1
ATOM 1880 O O . LEU B 1 106 ? -9.875 -12.375 6.367 1 97.69 106 LEU B O 1
ATOM 1884 N N . GLY B 1 107 ? -7.734 -12.898 6.883 1 97.75 107 GLY B N 1
ATOM 1885 C CA . GLY B 1 107 ? -7.984 -14.328 6.918 1 97.75 107 GLY B CA 1
ATOM 1886 C C . GLY B 1 107 ? -7.559 -15.039 5.652 1 97.75 107 GLY B C 1
ATOM 1887 O O . GLY B 1 107 ? -7.844 -16.234 5.473 1 97.75 107 GLY B O 1
ATOM 1888 N N . LEU B 1 108 ? -6.945 -14.336 4.746 1 98.06 108 LEU B N 1
ATOM 1889 C CA . LEU B 1 108 ? -6.395 -14.984 3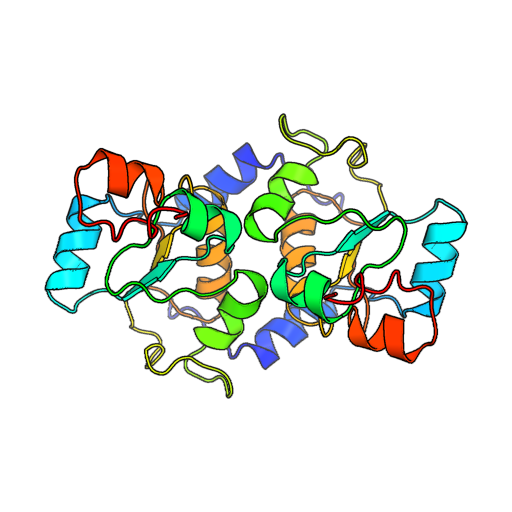.564 1 98.06 108 LEU B CA 1
ATOM 1890 C C . LEU B 1 108 ? -5.113 -15.742 3.906 1 98.06 108 LEU B C 1
ATOM 1892 O O . LEU B 1 108 ? -4.02 -15.32 3.525 1 98.06 108 LEU B O 1
ATOM 1896 N N . HIS B 1 109 ? -5.25 -16.891 4.449 1 97.44 109 HIS B N 1
ATOM 1897 C CA . HIS B 1 109 ? -4.176 -17.609 5.129 1 97.44 109 HIS B CA 1
ATOM 1898 C C . HIS B 1 109 ? -3.191 -18.203 4.125 1 97.44 109 HIS B C 1
ATOM 1900 O O . HIS B 1 109 ? -2.055 -18.516 4.48 1 97.44 109 HIS B O 1
ATOM 1906 N N . ARG B 1 110 ? -3.6 -18.359 2.891 1 97.94 110 ARG B N 1
ATOM 1907 C CA . ARG B 1 110 ? -2.717 -18.953 1.893 1 97.94 110 ARG B CA 1
ATOM 1908 C C . ARG B 1 110 ? -2.018 -17.875 1.065 1 97.94 110 ARG B C 1
ATOM 1910 O O . ARG B 1 110 ? -1.302 -18.188 0.111 1 97.94 110 ARG B O 1
ATOM 1917 N N . ALA B 1 111 ? -2.277 -16.594 1.423 1 98.69 111 ALA B N 1
ATOM 1918 C CA . ALA B 1 111 ? -1.59 -15.508 0.726 1 98.69 111 ALA B CA 1
ATOM 1919 C C . ALA B 1 111 ? -0.085 -15.562 0.974 1 98.69 111 ALA B C 1
ATOM 1921 O O . ALA B 1 111 ? 0.356 -15.836 2.092 1 98.69 111 ALA B O 1
ATOM 1922 N N . THR B 1 112 ? 0.711 -15.344 -0.048 1 98.88 112 THR B N 1
ATOM 1923 C CA . THR B 1 112 ? 2.164 -15.234 0.002 1 98.88 112 THR B CA 1
ATOM 1924 C C . THR B 1 112 ? 2.674 -14.273 -1.068 1 98.88 112 THR B C 1
ATOM 1926 O O . THR B 1 112 ? 1.883 -13.648 -1.772 1 98.88 112 THR B O 1
ATOM 1929 N N . ASP B 1 113 ? 4 -14.086 -1.078 1 98.94 113 ASP B N 1
ATOM 1930 C CA . ASP B 1 113 ? 4.508 -13.141 -2.072 1 98.94 113 ASP B CA 1
ATOM 1931 C C . ASP B 1 113 ? 5.621 -13.773 -2.906 1 98.94 113 ASP B C 1
ATOM 1933 O O . ASP B 1 113 ? 6.141 -14.836 -2.559 1 98.94 113 ASP B O 1
ATOM 1937 N N . LEU B 1 114 ? 5.832 -13.195 -3.992 1 98.94 114 LEU B N 1
ATOM 1938 C CA . LEU B 1 114 ? 6.77 -13.688 -4.996 1 98.94 114 LEU B CA 1
ATOM 1939 C C . LEU B 1 114 ? 8.195 -13.266 -4.656 1 98.94 114 LEU B C 1
ATOM 1941 O O . LEU B 1 114 ? 8.5 -12.07 -4.617 1 98.94 114 LEU B O 1
ATOM 1945 N N . ILE B 1 115 ? 9.102 -14.234 -4.504 1 98.94 115 ILE B N 1
ATOM 1946 C CA . ILE B 1 115 ? 10.5 -13.938 -4.199 1 98.94 115 ILE B CA 1
ATOM 1947 C C . ILE B 1 115 ? 11.117 -13.133 -5.348 1 98.94 115 ILE B C 1
ATOM 1949 O O . ILE B 1 115 ? 11.039 -13.547 -6.508 1 98.94 115 ILE B O 1
ATOM 1953 N N . GLY B 1 116 ? 11.594 -11.992 -5.043 1 98.88 116 GLY B N 1
ATOM 1954 C CA . GLY B 1 116 ? 12.273 -11.164 -6.027 1 98.88 116 GLY B CA 1
ATOM 1955 C C . GLY B 1 116 ? 11.32 -10.344 -6.871 1 98.88 116 GLY B C 1
ATOM 1956 O O . GLY B 1 116 ? 11.758 -9.523 -7.688 1 98.88 116 GLY B O 1
ATOM 1957 N N . GLY B 1 117 ? 10.039 -10.508 -6.742 1 98.94 117 GLY B N 1
ATOM 1958 C CA . GLY B 1 117 ? 9.031 -9.695 -7.406 1 98.94 117 GLY B CA 1
ATOM 1959 C C . GLY B 1 117 ? 9.047 -9.836 -8.914 1 98.94 117 GLY B C 1
ATOM 1960 O O . GLY B 1 117 ? 9.453 -10.875 -9.445 1 98.94 117 GLY B O 1
ATOM 1961 N N . PHE B 1 118 ? 8.516 -8.805 -9.523 1 99 118 PHE B N 1
ATOM 1962 C CA . PHE B 1 118 ? 8.414 -8.789 -10.977 1 99 118 PHE B CA 1
ATOM 1963 C C . PHE B 1 118 ? 9.789 -8.945 -11.617 1 99 118 PHE B C 1
ATOM 1965 O O . PHE B 1 118 ? 9.93 -9.633 -12.633 1 99 118 PHE B O 1
ATOM 1972 N N . GLN B 1 119 ? 10.797 -8.32 -11.062 1 98.94 119 GLN B N 1
ATOM 1973 C CA . GLN B 1 119 ? 12.125 -8.367 -11.656 1 98.94 119 GLN B CA 1
ATOM 1974 C C . GLN B 1 119 ? 12.664 -9.789 -11.688 1 98.94 119 GLN B C 1
ATOM 1976 O O . GLN B 1 119 ? 13.289 -10.203 -12.664 1 98.94 119 GLN B O 1
ATOM 1981 N N . ALA B 1 120 ? 12.406 -10.562 -10.641 1 98.94 120 ALA B N 1
ATOM 1982 C CA . ALA B 1 120 ? 12.828 -11.961 -10.625 1 98.94 120 ALA B CA 1
ATOM 1983 C C . ALA B 1 120 ? 12.023 -12.789 -11.625 1 98.94 120 ALA B C 1
ATOM 1985 O O . ALA B 1 120 ? 12.57 -13.68 -12.281 1 98.94 120 ALA B O 1
ATOM 1986 N N . TRP B 1 121 ? 10.742 -12.523 -11.711 1 98.94 121 TRP B N 1
ATOM 1987 C CA . TRP B 1 121 ? 9.891 -13.164 -12.711 1 98.94 121 TRP B CA 1
ATOM 1988 C C . TRP B 1 121 ? 10.461 -12.977 -14.109 1 98.94 121 TRP B C 1
ATOM 1990 O O . TRP B 1 121 ? 10.656 -13.945 -14.844 1 98.94 121 TRP B O 1
ATOM 2000 N N . LYS B 1 122 ? 10.758 -11.727 -14.414 1 98.69 122 LYS B N 1
ATOM 2001 C CA . LYS B 1 122 ? 11.305 -11.367 -15.719 1 98.69 122 LYS B CA 1
ATOM 2002 C C . LYS B 1 122 ? 12.672 -12.016 -15.938 1 98.69 122 LYS B C 1
ATOM 2004 O O . LYS B 1 122 ? 12.93 -12.57 -17 1 98.69 122 LYS B O 1
ATOM 2009 N N . ALA B 1 123 ? 13.492 -11.961 -14.961 1 98.69 123 ALA B N 1
ATOM 2010 C CA . ALA B 1 123 ? 14.844 -12.516 -15.055 1 98.69 123 ALA B CA 1
ATOM 2011 C C . ALA B 1 123 ? 14.805 -14.023 -15.281 1 98.69 123 ALA B C 1
ATOM 2013 O O . ALA B 1 123 ? 15.695 -14.586 -15.922 1 98.69 123 ALA B O 1
ATOM 2014 N N . ALA B 1 124 ? 13.781 -14.664 -14.805 1 98.81 124 ALA B N 1
ATOM 2015 C CA . ALA B 1 124 ? 13.633 -16.109 -14.93 1 98.81 124 ALA B CA 1
ATOM 2016 C C . ALA B 1 124 ? 13.148 -16.5 -16.328 1 98.81 124 ALA B C 1
ATOM 2018 O O . ALA B 1 124 ? 12.992 -17.672 -16.625 1 98.81 124 ALA B O 1
ATOM 2019 N N . GLY B 1 125 ? 12.891 -15.477 -17.109 1 98.5 125 GLY B N 1
ATOM 2020 C CA . GLY B 1 125 ? 12.461 -15.742 -18.469 1 98.5 125 GLY B CA 1
ATOM 2021 C C . GLY B 1 125 ? 11 -16.125 -18.578 1 98.5 125 GLY B C 1
ATOM 2022 O O . GLY B 1 125 ? 10.594 -16.797 -19.531 1 98.5 125 GLY B O 1
ATOM 2023 N N . LEU B 1 126 ? 10.234 -15.836 -17.594 1 98.88 126 LEU B N 1
ATOM 2024 C CA . LEU B 1 126 ? 8.805 -16.156 -17.578 1 98.88 126 LEU B CA 1
ATOM 2025 C C . LEU B 1 126 ? 8.016 -15.141 -18.406 1 98.88 126 LEU B C 1
ATOM 2027 O O . LEU B 1 126 ? 8.531 -14.078 -18.75 1 98.88 126 LEU B O 1
ATOM 2031 N N . PRO B 1 127 ? 6.785 -15.414 -18.828 1 98.62 127 PRO B N 1
ATOM 2032 C CA . PRO B 1 127 ? 6.039 -14.57 -19.75 1 98.62 127 PRO B CA 1
ATOM 2033 C C . PRO B 1 127 ? 5.82 -13.148 -19.234 1 98.62 127 PRO B C 1
ATOM 2035 O O . PRO B 1 127 ? 5.445 -12.977 -18.062 1 98.62 127 PRO B O 1
ATOM 2038 N N . VAL B 1 128 ? 6.105 -12.188 -20.062 1 98.75 128 VAL B N 1
ATOM 2039 C CA . VAL B 1 128 ? 5.852 -10.773 -19.812 1 98.75 128 VAL B CA 1
ATOM 2040 C C . VAL B 1 128 ? 5.262 -10.133 -21.078 1 98.75 128 VAL B C 1
ATOM 2042 O O . VAL B 1 128 ? 5.754 -10.352 -22.172 1 98.75 128 VAL B O 1
ATOM 2045 N N . LEU B 1 129 ? 4.094 -9.453 -20.859 1 97.88 129 LEU B N 1
ATOM 2046 C CA . LEU B 1 129 ? 3.543 -8.617 -21.922 1 97.88 129 LEU B CA 1
ATOM 2047 C C . LEU B 1 129 ? 4.258 -7.273 -21.984 1 97.88 129 LEU B C 1
ATOM 2049 O O . LEU B 1 129 ? 4.066 -6.426 -21.109 1 97.88 129 LEU B O 1
ATOM 2053 N N . LEU B 1 130 ? 5.035 -7.043 -22.969 1 92.75 130 LEU B N 1
ATOM 2054 C CA . LEU B 1 130 ? 5.867 -5.848 -23.062 1 92.75 130 LEU B CA 1
ATOM 2055 C C . LEU B 1 130 ? 5.023 -4.625 -23.406 1 92.75 130 LEU B C 1
ATOM 2057 O O . LEU B 1 130 ? 3.996 -4.742 -24.078 1 92.75 130 LEU B O 1
ATOM 2061 N N . PRO B 1 131 ? 5.469 -3.506 -22.891 1 88.12 131 PRO B N 1
ATOM 2062 C CA . PRO B 1 131 ? 4.73 -2.283 -23.203 1 88.12 131 PRO B CA 1
ATOM 2063 C C . PRO B 1 131 ? 4.766 -1.949 -24.703 1 88.12 131 PRO B C 1
ATOM 2065 O O . PRO B 1 131 ? 5.695 -2.348 -25.406 1 88.12 131 PRO B O 1
ATOM 2068 N N . ALA B 1 132 ? 3.68 -1.415 -25.203 1 78.56 132 ALA B N 1
ATOM 2069 C CA . ALA B 1 132 ? 3.652 -0.978 -26.594 1 78.56 132 ALA B CA 1
ATOM 2070 C C . ALA B 1 132 ? 4.754 0.042 -26.875 1 78.56 132 ALA B C 1
ATOM 2072 O O . ALA B 1 132 ? 5.098 0.847 -26 1 78.56 132 ALA B O 1
ATOM 2073 N N . PRO B 1 133 ? 5.484 -0.22 -28.016 1 74.19 133 PRO B N 1
ATOM 2074 C CA . PRO B 1 133 ? 6.52 0.757 -28.359 1 74.19 133 PRO B CA 1
ATOM 2075 C C . PRO B 1 133 ? 5.992 2.189 -28.391 1 74.19 133 PRO B C 1
ATOM 2077 O O . PRO B 1 133 ? 4.828 2.414 -28.734 1 74.19 133 PRO B O 1
ATOM 2080 N N . ARG B 1 134 ? 6.434 3.078 -27.672 1 58.62 134 ARG B N 1
ATOM 2081 C CA . ARG B 1 134 ? 6.074 4.484 -27.828 1 58.62 134 ARG B CA 1
ATOM 2082 C C . ARG B 1 134 ? 6.312 4.945 -29.266 1 58.62 134 ARG B C 1
ATOM 2084 O O . ARG B 1 134 ? 7.422 4.832 -29.781 1 58.62 134 ARG B O 1
ATOM 2091 N N . ILE B 1 135 ? 5.266 4.824 -30.141 1 43.31 135 ILE B N 1
ATOM 2092 C CA . ILE B 1 135 ? 5.469 5.371 -31.484 1 43.31 135 ILE B CA 1
ATOM 2093 C C . ILE B 1 135 ? 5.484 6.895 -31.422 1 43.31 135 ILE B C 1
ATOM 2095 O O . ILE B 1 135 ? 4.648 7.504 -30.75 1 43.31 135 ILE B O 1
#

pLDDT: mean 95.94, std 9.8, range [37.03, 99.0]

Foldseek 3Di:
DPPDDDDLVVVQVVLCVLFPADELVRQVVCVVVVQAAEEEQEDDVCCQAFFDDPRHHYDHLVCLQQQQQCPHPNHPPQNPDLAHQYEYFYQFFGVRSVSQVVNVVSNNVNYHYYHGGPVSNVVVVHDGGHHDPPD/DPPDDDDLVVVQVVLCVLFPADELVRQVVCVVVVQAAEEEQEDDVCCQAFFDDPRHHYDHLVCLQQQQQCPHPNHPPQNPDLAHQYEYFYQFFGVRSVSQVVNVVSNNVNYHYYHGGPVSNVVVVHDGGHHDPPD

InterPro domains:
  IPR001763 Rhodanese-like domain [PF00581] (25-124)
  IPR001763 Rhodanese-like domain [PS50206] (32-130)
  IPR001763 Rhodanese-like domain [SM00450] (22-127)
  IPR036873 Rhodanese-like domain superfamily [G3DSA:3.40.250.10] (3-129)
  IPR036873 Rhodanese-like domain superfamily [SSF52821] (21-131)

Solvent-accessible surface area (backbone atoms only — not comparable to full-atom values): 14325 Å² total; per-residue (Å²): 127,84,65,63,73,41,43,51,68,59,51,50,51,58,55,48,72,78,47,79,63,35,48,45,68,62,49,50,53,34,36,75,71,68,62,33,46,44,35,36,33,51,54,65,70,58,37,58,69,71,23,41,55,77,89,44,46,76,36,49,56,71,47,40,60,47,29,53,24,52,76,38,93,63,32,40,88,84,28,70,46,55,78,49,32,34,37,28,23,21,62,62,34,54,48,18,48,59,51,28,56,57,40,37,63,41,21,28,72,52,42,24,22,29,49,38,10,48,53,37,30,51,72,69,67,47,78,62,46,67,50,77,76,87,124,126,83,64,64,72,39,43,52,69,59,52,49,52,58,57,49,72,77,48,78,64,34,49,46,68,61,49,50,52,34,36,75,71,70,61,34,48,45,34,37,35,51,52,65,70,57,36,59,69,70,22,42,54,79,90,43,45,76,38,50,57,70,46,39,61,47,30,53,24,52,76,36,94,63,33,40,89,83,29,72,47,54,79,50,32,34,36,27,21,21,60,63,34,54,49,18,48,58,50,28,56,55,40,36,63,40,21,26,73,50,43,24,23,31,49,38,10,48,54,37,29,52,71,70,67,48,77,62,47,67,50,76,76,86,124

Radius of gyration: 18.56 Å; Cα contacts (8 Å, |Δi|>4): 531; chains: 2; bounding box: 38×51×58 Å

Sequence (270 aa):
MSEARVGIDELLERVRSGLDRIEPRAAYEAYEAGDALLVDTRYAALRERDGLIPGALVVERNELEWRLDPQGSHRAPEATDHDLRVVVLCNEGYASSLAVESLRRLGLHRATDLIGGFQAWKAAGLPVLLPAPRIMSEARVGIDELLERVRSGLDRIEPRAAYEAYEAGDALLVDTRYAALRERDGLIPGALVVERNELEWRLDPQGSHRAPEATDHDLRVVVLCNEGYASSLAVESLRRLGLHRATDLIGGFQAWKAAGLPVLLPAPRI